Protein AF-A0A940FIC8-F1 (afdb_monomer)

Foldseek 3Di:
DDDPPDPPPQQDQQDDQPPVRHRCLALVNQLLVVLVVDDPVPDDVQLSDVVHVVSVVSSVVSNVRSVVVVVSSLVSQLVDLVRNQDLVSLQVVLCVVPNPNQHDDVPDHSVNSSVVSVCLVPQAAADPVSLQVLQCVQAVDGKDKADLPDCVQANDDVTPHQDVHDGHHHDPVQPQEMEIEDAAHDQPLPVVGNPQVPPDDPDDPDDDPVNVVVVSVVRHDDSVSSVVSCVSGHDPPHHYHYDYD

Structure (mmCIF, N/CA/C/O backbone):
data_AF-A0A940FIC8-F1
#
_entry.id   AF-A0A940FIC8-F1
#
loop_
_atom_site.group_PDB
_atom_site.id
_atom_site.type_symbol
_atom_site.label_atom_id
_atom_site.label_alt_id
_atom_site.label_comp_id
_atom_site.label_asym_id
_atom_site.label_entity_id
_atom_site.label_seq_id
_atom_site.pdbx_PDB_ins_code
_atom_site.Cartn_x
_atom_site.Cartn_y
_atom_site.Cartn_z
_atom_site.occupancy
_atom_site.B_iso_or_equiv
_atom_site.auth_seq_id
_atom_site.auth_comp_id
_atom_site.auth_asym_id
_atom_site.auth_atom_id
_atom_site.pdbx_PDB_model_num
ATOM 1 N N . MET A 1 1 ? -45.315 13.678 6.574 1.00 40.12 1 MET A N 1
ATOM 2 C CA . MET A 1 1 ? -44.126 13.258 7.343 1.00 40.12 1 MET A CA 1
ATOM 3 C C . MET A 1 1 ? -43.496 12.091 6.601 1.00 40.12 1 MET A C 1
ATOM 5 O O . MET A 1 1 ? -43.962 10.970 6.729 1.00 40.12 1 MET A O 1
ATOM 9 N N . SER A 1 2 ? -42.549 12.386 5.708 1.00 32.03 2 SER A N 1
ATOM 10 C CA . SER A 1 2 ? -41.865 11.383 4.885 1.00 32.03 2 SER A CA 1
ATOM 11 C C . SER A 1 2 ? -40.716 10.795 5.697 1.00 32.03 2 SER A C 1
ATOM 13 O O . SER A 1 2 ? -39.722 11.477 5.928 1.00 32.03 2 SER A O 1
ATOM 15 N N . SER A 1 3 ? -40.878 9.559 6.167 1.00 39.66 3 SER A N 1
ATOM 16 C CA . SER A 1 3 ? -39.801 8.768 6.760 1.00 39.66 3 SER A CA 1
ATOM 17 C C . SER A 1 3 ? -38.969 8.182 5.622 1.00 39.66 3 SER A C 1
ATOM 19 O O . SER A 1 3 ? -39.338 7.185 5.007 1.00 39.66 3 SER A O 1
ATOM 21 N N . THR A 1 4 ? -37.864 8.840 5.290 1.00 36.56 4 THR A N 1
ATOM 22 C CA . THR A 1 4 ? -36.789 8.231 4.506 1.00 36.56 4 THR A CA 1
ATOM 23 C C . THR A 1 4 ? -36.002 7.314 5.430 1.00 36.56 4 THR A C 1
ATOM 25 O O . THR A 1 4 ? -35.148 7.764 6.192 1.00 36.56 4 THR A O 1
ATOM 28 N N . TYR A 1 5 ? -36.326 6.025 5.387 1.00 34.97 5 TYR A N 1
ATOM 29 C CA . TYR A 1 5 ? -35.507 4.969 5.967 1.00 34.97 5 TYR A CA 1
ATOM 30 C C . TYR A 1 5 ? -34.235 4.845 5.116 1.00 34.97 5 TYR A C 1
ATOM 32 O O . TYR A 1 5 ? -34.291 4.401 3.970 1.00 34.97 5 TYR A O 1
ATOM 40 N N . SER A 1 6 ? -33.105 5.324 5.639 1.00 36.56 6 SER A N 1
ATOM 41 C CA . SER A 1 6 ? -31.801 5.167 4.991 1.00 36.56 6 SER A CA 1
ATOM 42 C C . SER A 1 6 ? -31.281 3.747 5.258 1.00 36.56 6 SER A C 1
ATOM 44 O O . SER A 1 6 ? -31.169 3.365 6.423 1.00 36.56 6 SER A O 1
ATOM 46 N N . PRO A 1 7 ? -30.953 2.945 4.229 1.00 36.41 7 PRO A N 1
ATOM 47 C CA . PRO A 1 7 ? -30.541 1.547 4.389 1.00 36.41 7 PRO A CA 1
ATOM 48 C C . PRO A 1 7 ? -29.087 1.366 4.879 1.00 36.41 7 PRO A C 1
ATOM 50 O O . PRO A 1 7 ? -28.578 0.250 4.884 1.00 36.41 7 PRO A O 1
ATOM 53 N N . ASN A 1 8 ? -28.410 2.430 5.324 1.00 38.94 8 ASN A N 1
ATOM 54 C CA . ASN A 1 8 ? -26.973 2.430 5.635 1.00 38.94 8 ASN A CA 1
ATOM 55 C C . ASN A 1 8 ? -26.628 2.233 7.126 1.00 38.94 8 ASN A C 1
ATOM 57 O O . ASN A 1 8 ? -25.577 2.670 7.582 1.00 38.94 8 ASN A O 1
ATOM 61 N N . PHE A 1 9 ? -27.470 1.547 7.901 1.00 40.78 9 PHE A N 1
ATOM 62 C CA . PHE A 1 9 ? -27.286 1.427 9.358 1.00 40.78 9 PHE A CA 1
ATOM 63 C C . PHE A 1 9 ? -26.114 0.536 9.816 1.00 40.78 9 PHE A C 1
ATOM 65 O O . PHE A 1 9 ? -25.866 0.444 11.014 1.00 40.78 9 PHE A O 1
ATOM 72 N N . LEU A 1 10 ? -25.405 -0.144 8.907 1.00 41.44 10 LEU A N 1
ATOM 73 C CA . LEU A 1 10 ? -24.449 -1.189 9.294 1.00 41.44 10 LEU A CA 1
ATOM 74 C C . LEU A 1 10 ? -22.967 -0.788 9.256 1.00 41.44 10 LEU A C 1
ATOM 76 O O . LEU A 1 10 ? -22.160 -1.550 9.775 1.00 41.44 10 LEU A O 1
ATOM 80 N N . PHE A 1 11 ? -22.575 0.363 8.687 1.00 45.81 11 PHE A N 1
ATOM 81 C CA . PHE A 1 11 ? -21.141 0.681 8.512 1.00 45.81 11 PHE A CA 1
ATOM 82 C C . PHE A 1 11 ? -20.770 2.174 8.525 1.00 45.81 11 PHE A C 1
ATOM 84 O O . PHE A 1 11 ? -19.726 2.540 7.973 1.00 45.81 11 PHE A O 1
ATOM 91 N N . GLU A 1 12 ? -21.583 3.047 9.119 1.00 44.62 12 GLU A N 1
ATOM 92 C CA . GLU A 1 12 ? -21.105 4.401 9.421 1.00 44.62 12 GLU A CA 1
ATOM 93 C C . GLU A 1 12 ? -20.202 4.368 10.665 1.00 44.62 12 GLU A C 1
ATOM 95 O O . GLU A 1 12 ? -20.484 3.618 11.606 1.00 44.62 12 GLU A O 1
ATOM 100 N N . PRO A 1 13 ? -19.087 5.128 10.678 1.00 49.66 13 PRO A N 1
ATOM 101 C CA . PRO A 1 13 ? -18.305 5.309 11.895 1.00 49.66 13 PRO A CA 1
ATOM 102 C C . PRO A 1 13 ? -19.223 5.829 13.011 1.00 49.66 13 PRO A C 1
ATOM 104 O O . PRO A 1 13 ? -20.201 6.520 12.709 1.00 49.66 13 PRO A O 1
ATOM 107 N N . PRO A 1 14 ? -18.943 5.502 14.287 1.00 50.97 14 PRO A N 1
ATOM 108 C CA . PRO A 1 14 ? -19.774 5.968 15.386 1.00 50.97 14 PRO A CA 1
ATOM 109 C C . PRO A 1 14 ? -19.945 7.494 15.278 1.00 50.97 14 PRO A C 1
ATOM 111 O O . PRO A 1 14 ? -18.952 8.194 15.046 1.00 50.97 14 PRO A O 1
ATOM 114 N N . PRO A 1 15 ? -21.184 8.012 15.362 1.00 48.34 15 PRO A N 1
ATOM 115 C CA . PRO A 1 15 ? -21.443 9.430 15.191 1.00 48.34 15 PRO A CA 1
ATOM 116 C C . PRO A 1 15 ? -20.659 10.242 16.220 1.00 48.34 15 PRO A C 1
ATOM 118 O O . PRO A 1 15 ? -20.403 9.787 17.335 1.00 48.34 15 PRO A O 1
ATOM 121 N N . ALA A 1 16 ? -20.268 11.453 15.825 1.00 44.19 16 ALA A N 1
ATOM 122 C CA . ALA A 1 16 ? -19.601 12.388 16.719 1.00 44.19 16 ALA A CA 1
ATOM 123 C C . ALA A 1 16 ? -20.446 12.617 17.992 1.00 44.19 16 ALA A C 1
ATOM 125 O O . ALA A 1 16 ? -21.679 12.561 17.906 1.00 44.19 16 ALA A O 1
ATOM 126 N N . PRO A 1 17 ? -19.813 12.888 19.152 1.00 48.38 17 PRO A N 1
ATOM 127 C CA . PRO A 1 17 ? -20.529 13.250 20.372 1.00 48.38 17 PRO A CA 1
ATOM 128 C C . PRO A 1 17 ? -21.536 14.362 20.086 1.00 48.38 17 PRO A C 1
ATOM 130 O O . PRO A 1 17 ? -21.231 15.315 19.361 1.00 48.38 17 PRO A O 1
ATOM 133 N N . SER A 1 18 ? -22.754 14.220 20.609 1.00 49.31 18 SER A N 1
ATOM 134 C CA . SER A 1 18 ? -23.779 15.245 20.440 1.00 49.31 18 SER A CA 1
ATOM 135 C C . SER A 1 18 ? -23.348 16.540 21.124 1.00 49.31 18 SER A C 1
ATOM 137 O O . SER A 1 18 ? -22.447 16.572 21.962 1.00 49.31 18 SER A O 1
ATOM 139 N N . SER A 1 19 ? -23.995 17.647 20.760 1.00 44.84 19 SER A N 1
ATOM 140 C CA . SER A 1 19 ? -23.679 18.990 21.266 1.00 44.84 19 SER A CA 1
ATOM 141 C C . SER A 1 19 ? -23.772 19.141 22.792 1.00 44.84 19 SER A C 1
ATOM 143 O O . SER A 1 19 ? -23.339 20.158 23.324 1.00 44.84 19 SER A O 1
ATOM 145 N N . ASP A 1 20 ? -24.349 18.162 23.490 1.00 52.06 20 ASP A N 1
ATOM 146 C CA . ASP A 1 20 ? -24.447 18.077 24.950 1.00 52.06 20 ASP A CA 1
ATOM 147 C C . ASP A 1 20 ? -23.282 17.309 25.608 1.00 52.06 20 ASP A C 1
ATOM 149 O O . ASP A 1 20 ? -23.254 17.163 26.828 1.00 52.06 20 ASP A O 1
ATOM 153 N N . GLY A 1 21 ? -22.314 16.828 24.823 1.00 48.19 21 GLY A N 1
ATOM 154 C CA . GLY A 1 21 ? -21.175 16.051 25.309 1.00 48.19 21 GLY A CA 1
ATOM 155 C C . GLY A 1 21 ? -21.497 14.587 25.611 1.00 48.19 21 GLY A C 1
ATOM 156 O O . GLY A 1 21 ? -20.593 13.856 26.017 1.00 48.19 21 GLY A O 1
ATOM 157 N N . SER A 1 22 ? -22.738 14.131 25.395 1.00 50.94 22 SER A N 1
ATOM 158 C CA . SER A 1 22 ? -23.042 12.706 25.453 1.00 50.94 22 SER A CA 1
ATOM 159 C C . SER A 1 22 ? -22.460 12.013 24.221 1.00 50.94 22 SER A C 1
ATOM 161 O O . SER A 1 22 ? -22.565 12.479 23.083 1.00 50.94 22 SER A O 1
ATOM 163 N N . ILE A 1 23 ? -21.747 10.915 24.458 1.00 53.00 23 ILE A N 1
ATOM 164 C CA . ILE A 1 23 ? -21.250 10.073 23.378 1.00 53.00 23 ILE A CA 1
ATOM 165 C C . ILE A 1 23 ? -22.463 9.249 22.931 1.00 53.00 23 ILE A C 1
ATOM 167 O O . ILE A 1 23 ? -22.960 8.459 23.743 1.00 53.00 23 ILE A O 1
ATOM 171 N N . PRO A 1 24 ? -22.985 9.416 21.701 1.00 61.97 24 PRO A N 1
ATOM 172 C CA . PRO A 1 24 ? -23.997 8.501 21.198 1.00 61.97 24 PRO A CA 1
ATOM 173 C C . PRO A 1 24 ? -23.414 7.087 21.291 1.00 61.97 24 PRO A C 1
ATOM 175 O O . PRO A 1 24 ? -22.269 6.872 20.890 1.00 61.97 24 PRO A O 1
ATOM 178 N N . PHE A 1 25 ? -24.172 6.146 21.863 1.00 72.19 25 PHE A N 1
ATOM 179 C CA . PHE A 1 25 ? -23.723 4.781 22.178 1.00 72.19 25 PHE A CA 1
ATOM 180 C C . PHE A 1 25 ? -22.765 4.630 23.382 1.00 72.19 25 PHE A C 1
ATOM 182 O O . PHE A 1 25 ? -22.068 3.623 23.497 1.00 72.19 25 PHE A O 1
ATOM 189 N N . GLY A 1 26 ? -22.740 5.589 24.313 1.00 84.88 26 GLY A N 1
ATOM 190 C CA . GLY A 1 26 ? -22.130 5.408 25.638 1.00 84.88 26 GLY A CA 1
ATOM 191 C C . GLY A 1 26 ? -22.998 4.572 26.601 1.00 84.88 26 GLY A C 1
ATOM 192 O O . GLY A 1 26 ? -24.180 4.344 26.323 1.00 84.88 26 GLY A O 1
ATOM 193 N N . PRO A 1 27 ? -22.461 4.148 27.765 1.00 89.44 27 PRO A N 1
ATOM 194 C CA . PRO A 1 27 ? -23.203 3.332 28.734 1.00 89.44 27 PRO A CA 1
ATOM 195 C C . PRO A 1 27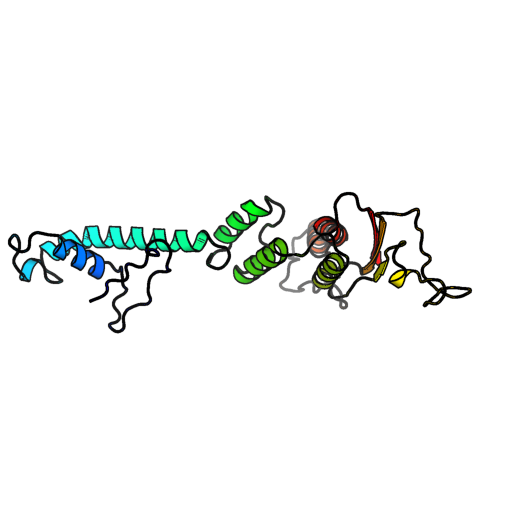 ? -24.541 3.948 29.170 1.00 89.44 27 PRO A C 1
ATOM 197 O O . PRO A 1 27 ? -25.537 3.242 29.282 1.00 89.44 27 PRO A O 1
ATOM 200 N N . ASP A 1 28 ? -24.606 5.268 29.350 1.00 89.81 28 ASP A N 1
ATOM 201 C CA . ASP A 1 28 ? -25.840 5.951 29.764 1.00 89.81 28 ASP A CA 1
ATOM 202 C C . ASP A 1 28 ? -26.897 6.027 28.644 1.00 89.81 28 ASP A C 1
ATOM 204 O O . ASP A 1 28 ? -28.099 5.972 28.924 1.00 89.81 28 ASP A O 1
ATOM 208 N N . ASP A 1 29 ? -26.478 6.097 27.372 1.00 88.31 29 ASP A N 1
ATOM 209 C CA . ASP A 1 29 ? -27.387 6.029 26.213 1.00 88.31 29 ASP A CA 1
ATOM 210 C C . ASP A 1 29 ? -28.003 4.628 26.111 1.00 88.31 29 ASP A C 1
ATOM 212 O O . ASP A 1 29 ? -29.225 4.479 26.033 1.00 88.31 29 ASP A O 1
ATOM 216 N N . PHE A 1 30 ? -27.177 3.582 26.217 1.00 91.88 30 PHE A N 1
ATOM 217 C CA . PHE A 1 30 ? -27.666 2.204 26.262 1.00 91.88 30 PHE A CA 1
ATOM 218 C C . PHE A 1 30 ? -28.581 1.959 27.466 1.00 91.88 30 PHE A C 1
ATOM 220 O O . PHE A 1 30 ? -29.648 1.367 27.303 1.00 91.88 30 PHE A O 1
ATOM 227 N N . ALA A 1 31 ? -28.237 2.471 28.652 1.00 92.69 31 ALA A N 1
ATOM 228 C CA . ALA A 1 31 ? -29.075 2.325 29.839 1.00 92.69 31 ALA A CA 1
ATOM 229 C C . ALA A 1 31 ? -30.444 2.991 29.649 1.00 92.69 31 ALA A C 1
ATOM 231 O O . ALA A 1 31 ? -31.483 2.383 29.923 1.00 92.69 31 ALA A O 1
ATOM 232 N N . SER A 1 32 ? -30.457 4.201 29.089 1.00 90.81 32 SER A N 1
ATOM 233 C CA . SER A 1 32 ? -31.685 4.926 28.759 1.00 90.81 32 SER A CA 1
ATOM 234 C C . SER A 1 32 ? -32.554 4.155 27.762 1.00 90.81 32 SER A C 1
ATOM 236 O O . SER A 1 32 ? -33.764 4.033 27.962 1.00 90.81 32 SER A O 1
ATOM 23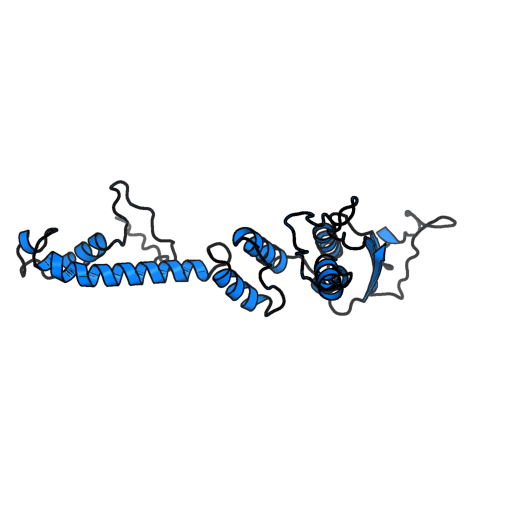8 N N . ARG A 1 33 ? -31.953 3.577 26.714 1.00 91.62 33 ARG A N 1
ATOM 239 C CA . ARG A 1 33 ? -32.660 2.765 25.708 1.00 91.62 33 ARG A CA 1
ATOM 240 C C . ARG A 1 33 ? -33.237 1.483 26.299 1.00 91.62 33 ARG A C 1
ATOM 242 O O . ARG A 1 33 ? -34.393 1.167 26.032 1.00 91.62 33 ARG A O 1
ATOM 249 N N . ILE A 1 34 ? -32.478 0.771 27.133 1.00 91.50 34 ILE A N 1
ATOM 250 C CA . ILE A 1 34 ? -32.960 -0.442 27.809 1.00 91.50 34 ILE A CA 1
ATOM 251 C C . ILE A 1 34 ? -34.159 -0.104 28.705 1.00 91.50 3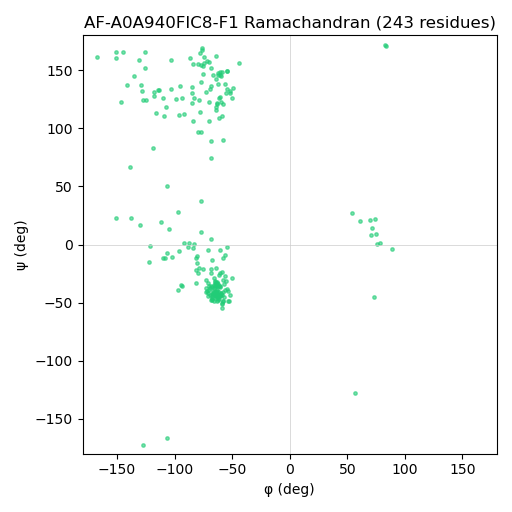4 ILE A C 1
ATOM 253 O O . ILE A 1 34 ? -35.177 -0.789 28.652 1.00 91.50 34 ILE A O 1
ATOM 257 N N . ILE A 1 35 ? -34.092 0.987 29.474 1.00 92.25 35 ILE A N 1
ATOM 258 C CA . ILE A 1 35 ? -35.199 1.427 30.338 1.00 92.25 35 ILE A CA 1
ATOM 259 C C . ILE A 1 35 ? -36.446 1.801 29.528 1.00 92.25 35 ILE A C 1
ATOM 261 O O . ILE A 1 35 ? -37.562 1.519 29.965 1.00 92.25 35 ILE A O 1
ATOM 265 N N . GLN A 1 36 ? -36.285 2.394 28.342 1.00 90.38 36 GLN A N 1
ATOM 266 C CA . GLN A 1 36 ? -37.408 2.701 27.448 1.00 90.38 36 GLN A CA 1
ATOM 267 C C . GLN A 1 36 ? -38.105 1.443 26.908 1.00 90.38 36 GLN A C 1
ATOM 269 O O . GLN A 1 36 ? -39.308 1.489 26.650 1.00 90.38 36 GLN A O 1
ATOM 274 N N . LEU A 1 37 ? -37.381 0.327 26.769 1.00 92.81 37 LEU A N 1
ATOM 275 C CA . LEU A 1 37 ? -37.933 -0.960 26.331 1.00 92.81 37 LEU A CA 1
ATOM 276 C C . LEU A 1 37 ? -38.678 -1.707 27.447 1.00 92.81 37 LEU A C 1
ATOM 278 O O . LEU A 1 37 ? -39.498 -2.581 27.158 1.00 92.81 37 LEU A O 1
ATOM 282 N N . LEU A 1 38 ? -38.416 -1.381 28.716 1.00 90.12 38 LEU A N 1
ATOM 283 C CA . LEU A 1 38 ? -39.113 -1.988 29.848 1.00 90.12 38 LEU A CA 1
ATOM 284 C C . LEU A 1 38 ? -40.540 -1.424 29.993 1.00 90.12 38 LEU A C 1
ATOM 286 O O . LEU A 1 38 ? -40.778 -0.239 29.736 1.00 90.12 38 LEU A O 1
ATOM 290 N N . PRO A 1 39 ? -41.515 -2.233 30.458 1.00 91.81 39 PRO A N 1
ATOM 291 C CA . PRO A 1 39 ? -42.870 -1.752 30.695 1.00 91.81 39 PRO A CA 1
ATOM 292 C C . PRO A 1 39 ? -42.892 -0.587 31.689 1.00 91.81 39 PRO A C 1
ATOM 294 O O . PRO A 1 39 ? -42.500 -0.720 32.850 1.00 91.81 39 PRO A O 1
ATOM 297 N N . GLN A 1 40 ? -43.412 0.559 31.246 1.00 82.38 40 GLN A N 1
ATOM 298 C CA . GLN A 1 40 ? -43.344 1.807 32.013 1.00 82.38 40 GLN A CA 1
ATOM 299 C C . GLN A 1 40 ? -44.050 1.738 33.375 1.00 82.38 40 GLN A C 1
ATOM 301 O O . GLN A 1 40 ? -43.662 2.461 34.290 1.00 82.38 40 GLN A O 1
ATOM 306 N N . ALA A 1 41 ? -45.045 0.860 33.523 1.00 89.50 41 ALA A N 1
ATOM 307 C CA . ALA A 1 41 ? -45.833 0.703 34.745 1.00 89.50 41 ALA A CA 1
ATOM 308 C C . ALA A 1 41 ? -45.161 -0.155 35.836 1.00 89.50 41 ALA A C 1
ATOM 310 O O . ALA A 1 41 ? -45.655 -0.192 36.958 1.00 89.50 41 ALA A O 1
ATOM 311 N N . TRP A 1 42 ? -44.075 -0.875 35.531 1.00 91.12 42 TRP A N 1
ATOM 312 C CA . TRP A 1 42 ? -43.449 -1.803 36.488 1.00 91.12 42 TRP A CA 1
ATOM 313 C C . TRP A 1 42 ? -42.523 -1.117 37.489 1.00 91.12 42 TRP A C 1
ATOM 315 O O . TRP A 1 42 ? -42.259 -1.654 38.562 1.00 91.12 42 TRP A O 1
ATOM 325 N N . PHE A 1 43 ? -42.038 0.073 37.147 1.00 92.31 43 PHE A N 1
ATOM 326 C CA . PHE A 1 43 ? -41.068 0.807 37.943 1.00 92.31 43 PHE A CA 1
ATOM 327 C C . PHE A 1 43 ? -41.490 2.268 38.039 1.00 92.31 43 PHE A C 1
ATOM 329 O O . PHE A 1 43 ? -42.036 2.829 37.089 1.00 92.31 43 PHE A O 1
ATOM 336 N N . ASN A 1 44 ? -41.234 2.891 39.186 1.00 93.50 44 ASN A N 1
ATOM 337 C CA . ASN A 1 44 ? -41.453 4.324 39.352 1.00 93.50 44 ASN A CA 1
ATOM 338 C C . ASN A 1 44 ? -40.319 5.132 38.696 1.00 93.50 44 ASN A C 1
ATOM 340 O O . ASN A 1 44 ? -39.252 4.599 38.385 1.00 93.50 44 ASN A O 1
ATOM 344 N N . ASP A 1 45 ? -40.543 6.430 38.506 1.00 91.69 45 ASP A N 1
ATOM 345 C CA . ASP A 1 45 ? -39.578 7.296 37.816 1.00 91.69 45 ASP A CA 1
ATOM 346 C C . ASP A 1 45 ? -38.262 7.441 38.593 1.00 91.69 45 ASP A C 1
ATOM 348 O O . ASP A 1 45 ? -37.194 7.511 37.992 1.00 91.69 45 ASP A O 1
ATOM 352 N N . ALA A 1 46 ? -38.311 7.377 39.928 1.00 93.19 46 ALA A N 1
ATOM 353 C CA . ALA A 1 46 ? -37.120 7.418 40.777 1.00 93.19 46 ALA A CA 1
ATOM 354 C C . ALA A 1 46 ? -36.202 6.196 40.585 1.00 93.19 46 ALA A C 1
ATOM 356 O O . ALA A 1 46 ? -34.984 6.332 40.625 1.00 93.19 46 ALA A O 1
ATOM 357 N N . ALA A 1 47 ? -36.761 5.003 40.356 1.00 92.12 47 ALA A N 1
ATOM 358 C CA . ALA A 1 47 ? -35.974 3.804 40.081 1.00 92.12 47 ALA A CA 1
ATOM 359 C C . ALA A 1 47 ? -35.324 3.851 38.690 1.00 92.12 47 ALA A C 1
ATOM 361 O O . ALA A 1 47 ? -34.226 3.318 38.525 1.00 92.12 47 ALA A O 1
ATOM 362 N N . LYS A 1 48 ? -36.003 4.476 37.717 1.00 91.56 48 LYS A N 1
ATOM 363 C CA . LYS A 1 48 ? -35.562 4.625 36.321 1.00 91.56 48 LYS A CA 1
ATOM 364 C C . LYS A 1 48 ? -34.545 5.748 36.114 1.00 91.56 48 LYS A C 1
ATOM 366 O O . LYS A 1 48 ? -33.837 5.716 35.120 1.00 91.56 48 LYS A O 1
ATOM 371 N N . ALA A 1 49 ? -34.512 6.760 36.975 1.00 91.00 49 ALA A N 1
ATOM 372 C CA . ALA A 1 49 ? -33.597 7.889 36.827 1.00 91.00 49 ALA A CA 1
ATOM 373 C C . ALA A 1 49 ? -32.131 7.487 37.102 1.00 91.00 49 ALA A C 1
ATOM 375 O O . ALA A 1 49 ? -31.900 6.527 37.846 1.00 91.00 49 ALA A O 1
ATOM 376 N N . PRO A 1 50 ? -31.137 8.229 36.571 1.00 91.12 50 PRO A N 1
ATOM 377 C CA . PRO A 1 50 ? -29.731 8.039 36.921 1.00 91.12 50 PRO A CA 1
ATOM 378 C C . PRO A 1 50 ? -29.516 8.011 38.440 1.00 91.12 50 PRO A C 1
ATOM 380 O O . PRO A 1 50 ? -29.947 8.913 39.157 1.00 91.12 50 PRO A O 1
ATOM 383 N N . GLY A 1 51 ? -28.873 6.950 38.932 1.00 87.88 51 GLY A N 1
ATOM 384 C CA . GLY A 1 51 ? -28.676 6.698 40.368 1.00 87.88 51 GLY A CA 1
ATOM 385 C C . GLY A 1 51 ? -29.798 5.908 41.058 1.00 87.88 51 GLY A C 1
ATOM 386 O O . GLY A 1 51 ? -29.660 5.559 42.228 1.00 87.88 51 GLY A O 1
ATOM 387 N N . GLY A 1 52 ? -30.886 5.585 40.354 1.00 92.88 52 GLY A N 1
ATOM 388 C CA . GLY A 1 52 ? -31.941 4.697 40.838 1.00 92.88 52 GLY A CA 1
ATOM 389 C C . GLY A 1 52 ? -31.537 3.216 40.845 1.00 92.88 52 GLY A C 1
ATOM 390 O O . GLY A 1 52 ? -30.612 2.790 40.154 1.00 92.88 52 GLY A O 1
ATOM 391 N N . ASN A 1 53 ? -32.263 2.392 41.609 1.00 93.44 53 ASN A N 1
ATOM 392 C CA . ASN A 1 53 ? -31.945 0.963 41.752 1.00 93.44 53 ASN A CA 1
ATOM 393 C C . ASN A 1 53 ? -32.060 0.185 40.429 1.00 93.44 53 ASN A C 1
ATOM 395 O O . ASN A 1 53 ? -31.243 -0.694 40.165 1.00 93.44 53 ASN A O 1
ATOM 399 N N . LEU A 1 54 ? -33.067 0.491 39.599 1.00 92.31 54 LEU A N 1
ATOM 400 C CA . LEU A 1 54 ? -33.205 -0.145 38.286 1.00 92.31 54 LEU A CA 1
ATOM 401 C C . LEU A 1 54 ? -32.112 0.350 37.339 1.00 92.31 54 LEU A C 1
ATOM 403 O O . LEU A 1 54 ? -31.518 -0.468 36.640 1.00 92.31 54 LEU A O 1
ATOM 407 N N . TRP A 1 55 ? -31.819 1.655 37.358 1.00 94.88 55 TRP A N 1
ATOM 408 C CA . TRP A 1 55 ? -30.708 2.223 36.598 1.00 94.88 55 TRP A CA 1
ATOM 409 C C . TRP A 1 55 ? -29.402 1.487 36.900 1.00 94.88 55 TRP A C 1
ATOM 411 O O . TRP A 1 55 ? -28.765 1.009 35.974 1.00 94.88 55 TRP A O 1
ATOM 421 N N . ALA A 1 56 ? -29.058 1.271 38.175 1.00 93.19 56 ALA A N 1
ATOM 422 C CA . ALA A 1 56 ? -27.830 0.571 38.564 1.00 93.19 56 ALA A CA 1
ATOM 423 C C . ALA A 1 56 ? -27.722 -0.859 37.997 1.00 93.19 56 ALA A C 1
ATOM 425 O O . ALA A 1 56 ? -26.649 -1.263 37.551 1.00 93.19 56 ALA A O 1
ATOM 426 N N . ILE A 1 57 ? -28.823 -1.620 37.983 1.00 94.19 57 ILE A N 1
ATOM 427 C CA . ILE A 1 57 ? -28.848 -2.972 37.398 1.00 94.19 57 ILE A CA 1
ATOM 428 C C . ILE A 1 57 ? -28.665 -2.896 35.878 1.00 94.19 57 ILE A C 1
ATOM 430 O O . ILE A 1 57 ? -27.862 -3.632 35.306 1.00 94.19 57 ILE A O 1
ATOM 434 N N . VAL A 1 58 ? -29.397 -1.992 35.224 1.00 94.94 58 VAL A N 1
ATOM 435 C CA . VAL A 1 58 ? -29.357 -1.818 33.769 1.00 94.94 58 VAL A CA 1
ATOM 436 C C . VAL A 1 58 ? -27.993 -1.306 33.302 1.00 94.94 58 VAL A C 1
ATOM 438 O O . VAL A 1 58 ? -27.501 -1.773 32.278 1.00 94.94 58 VAL A O 1
ATOM 441 N N . SER A 1 59 ? -27.340 -0.420 34.056 1.00 93.00 59 SER A N 1
ATOM 442 C CA . SER A 1 59 ? -26.019 0.121 33.723 1.00 93.00 59 SER A CA 1
ATOM 443 C C . SER A 1 59 ? -24.948 -0.964 33.567 1.00 93.00 59 SER A C 1
ATOM 445 O O . SER A 1 59 ? -24.044 -0.803 32.749 1.00 93.00 59 SER A O 1
ATOM 447 N N . GLY A 1 60 ? -25.047 -2.087 34.291 1.00 92.19 60 GLY A N 1
ATOM 448 C CA . GLY A 1 60 ? -24.125 -3.217 34.120 1.00 92.19 60 GLY A CA 1
ATOM 449 C C . GLY A 1 60 ? -24.230 -3.866 32.733 1.00 92.19 60 GLY A C 1
ATOM 450 O O . GLY A 1 60 ? -23.217 -4.100 32.071 1.00 92.19 60 GLY A O 1
ATOM 451 N N . PHE A 1 61 ? -25.459 -4.088 32.258 1.00 93.69 61 PHE A N 1
ATOM 452 C CA . PHE A 1 61 ? -25.715 -4.571 30.896 1.00 93.69 61 PHE A CA 1
ATOM 453 C C . PHE A 1 61 ? -25.344 -3.515 29.855 1.00 93.69 61 PHE A C 1
ATOM 455 O O . PHE A 1 61 ? -24.636 -3.816 28.901 1.00 93.69 61 PHE A O 1
ATOM 462 N N . ALA A 1 62 ? -25.727 -2.261 30.095 1.00 93.38 62 ALA A N 1
ATOM 463 C CA . ALA A 1 62 ? -25.463 -1.150 29.191 1.00 93.38 62 ALA A CA 1
ATOM 464 C C . ALA A 1 62 ? -23.963 -0.910 28.957 1.00 93.38 62 ALA A C 1
ATOM 466 O O . ALA A 1 62 ? -23.555 -0.581 27.848 1.00 93.38 62 ALA A O 1
ATOM 467 N N . THR A 1 63 ? -23.134 -1.113 29.985 1.00 92.75 63 THR A N 1
ATOM 468 C CA . THR A 1 63 ? -21.671 -1.047 29.856 1.00 92.75 63 THR A CA 1
ATOM 469 C C . THR A 1 63 ? -21.148 -2.159 28.948 1.00 92.75 63 THR A C 1
ATOM 471 O O . THR A 1 63 ? -20.326 -1.903 28.073 1.00 92.75 63 THR A O 1
ATOM 474 N N . SER A 1 64 ? -21.665 -3.382 29.104 1.00 93.50 64 SER A N 1
ATOM 475 C CA . SER A 1 64 ? -21.284 -4.514 28.248 1.00 93.50 64 SER A CA 1
ATOM 476 C C . SER A 1 64 ? -21.702 -4.286 26.790 1.00 93.50 64 SER A C 1
ATOM 478 O O . SER A 1 64 ? -20.924 -4.556 25.876 1.00 93.50 64 SER A O 1
ATOM 480 N N . ASP A 1 65 ? -22.900 -3.742 26.567 1.00 90.50 65 ASP A N 1
ATOM 481 C CA . ASP A 1 65 ? -23.402 -3.403 25.232 1.00 90.50 65 ASP A CA 1
ATOM 482 C C . ASP A 1 65 ? -22.569 -2.288 24.579 1.00 90.50 65 ASP A C 1
ATOM 484 O O . ASP A 1 65 ? -22.195 -2.404 23.410 1.00 90.50 65 ASP A O 1
ATOM 488 N N . ALA A 1 66 ? -22.210 -1.247 25.339 1.00 90.50 66 ALA A N 1
ATOM 489 C CA . ALA A 1 66 ? -21.336 -0.169 24.876 1.00 90.50 66 ALA A CA 1
ATOM 490 C C . ALA A 1 66 ? -19.940 -0.683 24.484 1.00 90.50 66 ALA A C 1
ATOM 492 O O . ALA A 1 66 ? -19.399 -0.295 23.442 1.00 90.50 66 ALA A O 1
ATOM 493 N N . ASP A 1 67 ? -19.377 -1.606 25.268 1.00 90.19 67 ASP A N 1
ATOM 494 C CA . ASP A 1 67 ? -18.094 -2.244 24.972 1.00 90.19 67 ASP A CA 1
ATOM 495 C C . ASP A 1 67 ? -18.157 -3.082 23.689 1.00 90.19 67 ASP A C 1
ATOM 497 O O . ASP A 1 67 ? -17.272 -2.984 22.832 1.00 90.19 67 ASP A O 1
ATOM 501 N N . ILE A 1 68 ? -19.204 -3.899 23.523 1.00 91.25 68 ILE A N 1
ATOM 502 C CA . ILE A 1 68 ? -19.414 -4.698 22.308 1.00 91.25 68 ILE A CA 1
ATOM 503 C C . ILE A 1 68 ? -19.561 -3.778 21.094 1.00 91.25 68 ILE A C 1
ATOM 505 O O . ILE A 1 68 ? -18.906 -3.998 20.073 1.00 91.25 68 ILE A O 1
ATOM 509 N N . TYR A 1 69 ? -20.371 -2.726 21.205 1.00 88.19 69 TYR A N 1
ATOM 510 C CA . TYR A 1 69 ? -20.595 -1.778 20.119 1.00 88.19 69 TYR A CA 1
ATOM 511 C C . TYR A 1 69 ? -19.302 -1.062 19.709 1.00 88.19 69 TYR A C 1
ATOM 513 O O . TYR A 1 69 ? -18.976 -0.981 18.522 1.00 88.19 69 TYR A O 1
ATOM 521 N N . THR A 1 70 ? -18.503 -0.631 20.688 1.00 85.62 70 THR A N 1
ATOM 522 C CA . THR A 1 70 ? -17.188 -0.020 20.449 1.00 85.62 70 THR A CA 1
ATOM 523 C C . THR A 1 70 ? -16.253 -0.974 19.703 1.00 85.62 70 THR A C 1
ATOM 525 O O . THR A 1 70 ? -15.580 -0.565 18.753 1.00 85.62 70 THR A O 1
ATOM 528 N N . ARG A 1 71 ? -16.243 -2.262 20.072 1.00 86.50 71 ARG A N 1
ATOM 529 C CA . ARG A 1 71 ? -15.432 -3.293 19.403 1.00 86.50 71 ARG A CA 1
ATOM 530 C C . ARG A 1 71 ? -15.889 -3.562 17.972 1.00 86.50 71 ARG A C 1
ATOM 532 O O . ARG A 1 71 ? -15.041 -3.676 17.093 1.00 86.50 71 ARG A O 1
ATOM 539 N N . ILE A 1 72 ? -17.197 -3.625 17.719 1.00 88.38 72 ILE A N 1
ATOM 540 C CA . ILE A 1 72 ? -17.743 -3.764 16.359 1.00 88.38 72 ILE A CA 1
ATOM 541 C C . ILE A 1 72 ? -17.320 -2.568 15.499 1.00 88.38 72 ILE A C 1
ATOM 543 O O . ILE A 1 72 ? -16.873 -2.750 14.368 1.00 88.38 72 ILE A O 1
ATOM 547 N N . GLY A 1 73 ? -17.393 -1.353 16.049 1.00 84.31 73 GLY A N 1
ATOM 548 C CA . GLY A 1 73 ? -16.938 -0.143 15.369 1.00 84.31 73 GLY A CA 1
ATOM 549 C C . GLY A 1 73 ? -15.441 -0.164 15.052 1.00 84.31 73 GLY A C 1
ATOM 550 O O . GLY A 1 73 ? -15.051 0.202 13.945 1.00 84.31 73 GLY A O 1
ATOM 551 N N . ALA A 1 74 ? -14.606 -0.610 15.995 1.00 84.12 74 ALA A N 1
ATOM 552 C CA . ALA A 1 74 ? -13.168 -0.772 15.775 1.00 84.12 74 ALA A CA 1
ATOM 553 C C . ALA A 1 74 ? -12.878 -1.806 14.677 1.00 84.12 74 ALA A C 1
ATOM 555 O O . ALA A 1 74 ? -12.163 -1.500 13.727 1.00 84.12 74 ALA A O 1
ATOM 556 N N . LEU A 1 75 ? -13.522 -2.977 14.736 1.00 87.81 75 LEU A N 1
ATOM 557 C CA . LEU A 1 75 ? -13.387 -4.010 13.709 1.00 87.81 75 LEU A CA 1
ATOM 558 C C . LEU A 1 75 ? -13.802 -3.484 12.329 1.00 87.81 75 LEU A C 1
ATOM 560 O O . LEU A 1 75 ? -13.091 -3.691 11.353 1.00 87.81 75 LEU A O 1
ATOM 564 N N . GLY A 1 76 ? -14.914 -2.749 12.243 1.00 86.94 76 GLY A N 1
ATOM 565 C CA . GLY A 1 76 ? -15.367 -2.129 10.999 1.00 86.94 76 GLY A CA 1
ATOM 566 C C . GLY A 1 76 ? -14.328 -1.193 10.373 1.00 86.94 76 GLY A C 1
ATOM 567 O O . GLY A 1 76 ? -14.212 -1.147 9.146 1.00 86.94 76 GLY A O 1
ATOM 568 N N . ARG A 1 77 ? -13.536 -0.490 11.196 1.00 85.75 77 ARG A N 1
ATOM 569 C CA . ARG A 1 77 ? -12.432 0.360 10.726 1.00 85.75 77 ARG A CA 1
ATOM 570 C C . ARG A 1 77 ? -11.249 -0.465 10.217 1.00 85.75 77 ARG A C 1
ATOM 572 O O . ARG A 1 77 ? -10.729 -0.134 9.152 1.00 85.75 77 ARG A O 1
ATOM 579 N N . SER A 1 78 ? -10.905 -1.567 10.883 1.00 87.88 78 SER A N 1
ATOM 580 C CA . SER A 1 78 ? -9.848 -2.500 10.460 1.00 87.88 78 SER A CA 1
ATOM 581 C C . SER A 1 78 ? -10.128 -3.211 9.128 1.00 87.88 78 SER A C 1
ATOM 583 O O . SER A 1 78 ? -9.200 -3.683 8.484 1.00 87.88 78 SER A O 1
ATOM 585 N N . LEU A 1 79 ? -11.386 -3.279 8.673 1.00 86.38 79 LEU A N 1
ATOM 586 C CA . LEU A 1 79 ? -11.766 -3.980 7.434 1.00 86.38 79 LEU A CA 1
ATOM 587 C C . LEU A 1 79 ? -11.509 -3.191 6.139 1.00 86.38 79 LEU A C 1
ATOM 589 O O . LEU A 1 79 ? -11.684 -3.737 5.049 1.00 86.38 79 LEU A O 1
ATOM 593 N N . ARG A 1 80 ? -11.159 -1.901 6.211 1.00 89.50 80 ARG A N 1
ATOM 594 C CA . ARG A 1 80 ? -10.950 -1.064 5.016 1.00 89.50 80 ARG A CA 1
ATOM 595 C C . ARG A 1 80 ? -9.611 -0.351 5.081 1.00 89.50 80 ARG A C 1
ATOM 597 O O . ARG A 1 80 ? -9.279 0.266 6.087 1.00 89.50 80 ARG A O 1
ATOM 604 N N . LEU A 1 81 ? -8.905 -0.326 3.949 1.00 90.31 81 LEU A N 1
ATOM 605 C CA . LEU A 1 81 ? -7.576 0.284 3.828 1.00 90.31 81 LEU A CA 1
ATOM 606 C C . LEU A 1 81 ? -7.520 1.727 4.356 1.00 90.31 81 LEU A C 1
ATOM 608 O O . LEU A 1 81 ? -6.590 2.094 5.066 1.00 90.31 81 LEU A O 1
ATOM 612 N N . ASN A 1 82 ? -8.533 2.536 4.035 1.00 89.38 82 ASN A N 1
ATOM 613 C CA . ASN A 1 82 ? -8.558 3.955 4.397 1.00 89.38 82 ASN A CA 1
ATOM 614 C C . ASN A 1 82 ? -8.873 4.219 5.873 1.00 89.38 82 ASN A C 1
ATOM 616 O O . ASN A 1 82 ? -8.567 5.305 6.352 1.00 89.38 82 ASN A O 1
ATOM 620 N N . SER A 1 83 ? -9.499 3.272 6.575 1.00 87.62 83 SER A N 1
ATOM 621 C CA . SER A 1 83 ? -9.893 3.442 7.978 1.00 87.62 83 SER A CA 1
ATOM 622 C C . SER A 1 83 ? -9.088 2.594 8.953 1.00 87.62 83 SER A C 1
ATOM 624 O O . SER A 1 83 ? -9.204 2.823 10.149 1.00 87.62 83 SER A O 1
ATOM 626 N N . ALA A 1 84 ? -8.292 1.635 8.476 1.00 91.38 84 ALA A N 1
ATOM 627 C CA . ALA A 1 84 ? -7.430 0.827 9.328 1.00 91.38 84 ALA A CA 1
ATOM 628 C C . ALA A 1 84 ? -6.409 1.722 10.047 1.00 91.38 84 ALA A C 1
ATOM 630 O O . ALA A 1 84 ? -5.703 2.502 9.402 1.00 91.38 84 ALA A O 1
ATOM 631 N N . GLU A 1 85 ? -6.354 1.627 11.375 1.00 88.81 85 GLU A N 1
ATOM 632 C CA . GLU A 1 85 ? -5.582 2.541 12.227 1.00 88.81 85 GLU A CA 1
ATOM 633 C C . GLU A 1 85 ? -4.186 1.995 12.546 1.00 88.81 85 GLU A C 1
ATOM 635 O O . GLU A 1 85 ? -3.230 2.766 12.641 1.00 88.81 85 GLU A O 1
ATOM 640 N N . THR A 1 86 ? -4.052 0.673 12.692 1.00 91.88 86 THR A N 1
ATOM 641 C CA . THR A 1 86 ? -2.811 0.034 13.145 1.00 91.88 86 THR A CA 1
ATOM 642 C C . THR A 1 86 ? -2.025 -0.609 11.999 1.00 91.88 86 THR A C 1
ATOM 644 O O . THR A 1 86 ? -2.568 -0.936 10.941 1.00 91.88 86 THR A O 1
ATOM 647 N N . LEU A 1 87 ? -0.720 -0.825 12.212 1.00 92.81 87 LEU A N 1
ATOM 648 C CA . LEU A 1 87 ? 0.121 -1.577 11.270 1.00 92.81 87 LEU A CA 1
ATOM 649 C C . LEU A 1 87 ? -0.332 -3.030 11.124 1.00 92.81 87 LEU A C 1
ATOM 651 O O . LEU A 1 87 ? -0.209 -3.596 10.044 1.00 92.81 87 LEU A O 1
ATOM 655 N N . GLU A 1 88 ? -0.847 -3.626 12.194 1.00 92.50 88 GLU A N 1
ATOM 656 C CA . GLU A 1 88 ? -1.301 -5.015 12.221 1.00 92.50 88 GLU A CA 1
ATOM 657 C C . GLU A 1 88 ? -2.537 -5.197 11.334 1.00 92.50 88 GLU A C 1
ATOM 659 O O . GLU A 1 88 ? -2.551 -6.090 10.487 1.00 92.50 88 GLU A O 1
ATOM 664 N N . ASP A 1 89 ? -3.515 -4.290 11.440 1.00 93.62 89 ASP A N 1
ATOM 665 C CA . ASP A 1 89 ? -4.688 -4.266 10.558 1.00 93.62 89 ASP A CA 1
ATOM 666 C C . ASP A 1 89 ? -4.266 -4.126 9.088 1.00 93.62 89 ASP A C 1
ATOM 668 O O . ASP A 1 89 ? -4.686 -4.892 8.217 1.00 93.62 89 ASP A O 1
ATOM 672 N N . LEU A 1 90 ? -3.374 -3.169 8.808 1.00 94.88 90 LEU A N 1
ATOM 673 C CA . LEU A 1 90 ? -2.849 -2.938 7.463 1.00 94.88 90 LEU A CA 1
ATOM 674 C C . LEU A 1 90 ? -2.036 -4.128 6.946 1.00 94.88 90 LEU A C 1
ATOM 676 O O . LEU A 1 90 ? -2.060 -4.402 5.749 1.00 94.88 90 LEU A O 1
ATOM 680 N N . ALA A 1 91 ? -1.330 -4.851 7.816 1.00 94.38 91 ALA A N 1
ATOM 681 C CA . ALA A 1 91 ? -0.562 -6.031 7.440 1.00 94.38 91 ALA A CA 1
ATOM 682 C C . ALA A 1 91 ? -1.475 -7.197 7.054 1.00 94.38 91 ALA A C 1
ATOM 684 O O . ALA A 1 91 ? -1.165 -7.905 6.098 1.00 94.38 91 ALA A O 1
ATOM 685 N N . VAL A 1 92 ? -2.613 -7.365 7.735 1.00 94.31 92 VAL A N 1
ATOM 686 C CA . VAL A 1 92 ? -3.640 -8.337 7.335 1.00 94.31 92 VAL A CA 1
ATOM 687 C C . VAL A 1 92 ? -4.215 -7.967 5.968 1.00 94.31 92 VAL A C 1
ATOM 689 O O . VAL A 1 92 ? -4.207 -8.804 5.070 1.00 94.31 92 VAL A O 1
ATOM 692 N N . ILE A 1 93 ? -4.599 -6.701 5.764 1.00 94.25 93 ILE A N 1
ATOM 693 C CA . ILE A 1 93 ? -5.092 -6.223 4.461 1.00 94.25 93 ILE A CA 1
ATOM 694 C C . ILE A 1 93 ? -4.043 -6.450 3.363 1.00 94.25 93 ILE A C 1
ATOM 696 O O . ILE A 1 93 ? -4.351 -6.987 2.303 1.00 94.25 93 ILE A O 1
ATOM 700 N N . ALA A 1 94 ? -2.788 -6.061 3.597 1.00 93.81 94 ALA A N 1
ATOM 701 C CA . ALA A 1 94 ? -1.710 -6.240 2.629 1.00 93.81 94 ALA A CA 1
ATOM 702 C C . ALA A 1 94 ? -1.487 -7.717 2.292 1.00 93.81 94 ALA A C 1
ATOM 704 O O . ALA A 1 94 ? -1.227 -8.047 1.136 1.00 93.81 94 ALA A O 1
ATOM 705 N N . LYS A 1 95 ? -1.627 -8.607 3.277 1.00 94.38 95 LYS A N 1
ATOM 706 C CA . LYS A 1 95 ? -1.482 -10.048 3.085 1.00 94.38 95 LYS A CA 1
ATOM 707 C C . LYS A 1 95 ? -2.558 -10.629 2.170 1.00 94.38 95 LYS A C 1
ATOM 709 O O . LYS A 1 95 ? -2.236 -11.522 1.390 1.00 94.38 95 LYS A O 1
ATOM 714 N N . ASP A 1 96 ? -3.780 -10.108 2.202 1.00 93.44 96 ASP A N 1
ATOM 715 C CA . ASP A 1 96 ? -4.853 -10.567 1.310 1.00 93.44 96 ASP A CA 1
ATOM 716 C C . ASP A 1 96 ? -4.556 -10.259 -0.168 1.00 93.44 96 ASP A C 1
ATOM 718 O O . ASP A 1 96 ? -4.875 -11.062 -1.044 1.00 93.44 96 ASP A O 1
ATOM 722 N N . PHE A 1 97 ? -3.901 -9.129 -0.460 1.00 90.62 97 PHE A N 1
ATOM 723 C CA . PHE A 1 97 ? -3.583 -8.718 -1.837 1.00 90.62 97 PHE A CA 1
ATOM 724 C C . PHE A 1 97 ? -2.198 -9.161 -2.319 1.00 90.62 97 PHE A C 1
ATOM 726 O O . PHE A 1 97 ? -2.018 -9.464 -3.497 1.00 90.62 97 PHE A O 1
ATOM 733 N N . PHE A 1 98 ? -1.209 -9.174 -1.428 1.00 88.56 98 PHE A N 1
ATOM 734 C CA . PHE A 1 98 ? 0.205 -9.347 -1.771 1.00 88.56 98 PHE A CA 1
ATOM 735 C C . PHE A 1 98 ? 0.845 -10.567 -1.095 1.00 88.56 98 PHE A C 1
ATOM 737 O O . PHE A 1 98 ? 2.030 -10.840 -1.290 1.00 88.56 98 PHE A O 1
ATOM 744 N N . GLY A 1 99 ? 0.108 -11.312 -0.270 1.00 90.25 99 GLY A N 1
ATOM 745 C CA . GLY A 1 99 ? 0.680 -12.396 0.522 1.00 90.25 99 GLY A CA 1
ATOM 746 C C . GLY A 1 99 ? 1.828 -11.894 1.402 1.00 90.25 99 GLY A C 1
ATOM 747 O O . GLY A 1 99 ? 1.696 -10.921 2.136 1.00 90.25 99 GLY A O 1
ATOM 748 N N . ALA A 1 100 ? 2.984 -12.553 1.323 1.00 87.56 100 ALA A N 1
ATOM 749 C CA . ALA A 1 100 ? 4.171 -12.169 2.089 1.00 87.56 100 ALA A CA 1
ATOM 750 C C . ALA A 1 100 ? 5.059 -11.120 1.387 1.00 87.56 100 ALA A C 1
ATOM 752 O O . ALA A 1 100 ? 6.105 -10.765 1.923 1.00 87.56 100 ALA A O 1
ATOM 753 N N . SER A 1 101 ? 4.693 -10.632 0.194 1.00 80.81 101 SER A N 1
ATOM 754 C CA . SER A 1 101 ? 5.587 -9.793 -0.622 1.00 80.81 101 SER A CA 1
ATOM 755 C C . SER A 1 101 ? 5.571 -8.303 -0.263 1.00 80.81 101 SER A C 1
ATOM 757 O O . SER A 1 101 ? 6.289 -7.518 -0.885 1.00 80.81 101 SER A O 1
ATOM 759 N N . LEU A 1 102 ? 4.725 -7.884 0.681 1.00 85.75 102 LEU A N 1
ATOM 760 C CA . LEU A 1 102 ? 4.648 -6.498 1.140 1.00 85.75 102 LEU A CA 1
ATOM 761 C C . LEU A 1 102 ? 4.491 -6.430 2.669 1.00 85.75 102 LEU A C 1
ATOM 763 O O . LEU A 1 102 ? 3.435 -6.024 3.134 1.00 85.75 102 LEU A O 1
ATOM 767 N N . PRO A 1 103 ? 5.498 -6.841 3.462 1.00 90.06 103 PRO A N 1
ATOM 768 C CA . PRO A 1 103 ? 5.472 -6.661 4.912 1.00 90.06 103 PRO A CA 1
ATOM 769 C C . PRO A 1 103 ? 5.727 -5.189 5.291 1.00 90.06 103 PRO A C 1
ATOM 771 O O . PRO A 1 103 ? 6.363 -4.470 4.505 1.00 90.06 103 PRO A O 1
ATOM 774 N N . PRO A 1 104 ? 5.286 -4.732 6.480 1.00 86.88 104 PRO A N 1
ATOM 775 C CA . PRO A 1 104 ? 5.671 -3.427 7.017 1.00 86.88 104 PRO A CA 1
ATOM 776 C C . PRO A 1 104 ? 7.195 -3.345 7.200 1.00 86.88 104 PRO A C 1
ATOM 778 O O . PRO A 1 104 ? 7.840 -4.354 7.489 1.00 86.88 104 PRO A O 1
ATOM 781 N N . LEU A 1 105 ? 7.771 -2.161 6.989 1.00 82.38 105 LEU A N 1
ATOM 782 C CA . LEU A 1 105 ? 9.195 -1.913 7.243 1.00 82.38 105 LEU A CA 1
ATOM 783 C C . LEU A 1 105 ? 9.426 -1.575 8.722 1.00 82.38 105 LEU A C 1
ATOM 785 O O . LEU A 1 105 ? 8.537 -1.050 9.397 1.00 82.38 105 LEU A O 1
ATOM 789 N N . ASP A 1 106 ? 10.640 -1.823 9.213 1.00 80.94 106 ASP A N 1
ATOM 790 C CA . ASP A 1 106 ? 11.022 -1.464 10.580 1.00 80.94 106 ASP A CA 1
ATOM 791 C C . ASP A 1 106 ? 10.879 0.051 10.801 1.00 80.94 106 ASP A C 1
ATOM 793 O O . ASP A 1 106 ? 11.462 0.864 10.082 1.00 80.94 106 ASP A O 1
ATOM 797 N N . GLY A 1 107 ? 10.075 0.436 11.796 1.00 80.06 107 GLY A N 1
ATOM 798 C CA . GLY A 1 107 ? 9.799 1.840 12.119 1.00 80.06 107 GLY A CA 1
ATOM 799 C C . GLY A 1 107 ? 8.840 2.563 11.160 1.00 80.06 107 GLY A C 1
ATOM 800 O O . GLY A 1 107 ? 8.686 3.779 11.273 1.00 80.06 107 GLY A O 1
ATOM 801 N N . GLU A 1 108 ? 8.188 1.861 10.227 1.00 83.94 108 GLU A N 1
ATOM 802 C CA . GLU A 1 108 ? 7.196 2.456 9.320 1.00 83.94 108 GLU A CA 1
ATOM 803 C C . GLU A 1 108 ? 5.933 2.891 10.081 1.00 83.94 108 GLU A C 1
ATOM 805 O O . GLU A 1 108 ? 5.415 2.157 10.917 1.00 83.94 108 GLU A O 1
ATOM 810 N N . SER A 1 109 ? 5.401 4.083 9.793 1.00 84.56 109 SER A N 1
ATOM 811 C CA . SER A 1 109 ? 4.128 4.526 10.377 1.00 84.56 109 SER A CA 1
ATOM 812 C C . SER A 1 109 ? 2.923 3.898 9.655 1.00 84.56 109 SER A C 1
ATOM 814 O O . SER A 1 109 ? 3.025 3.587 8.462 1.00 84.56 109 SER A O 1
ATOM 816 N N . PRO A 1 110 ? 1.747 3.770 10.309 1.00 87.81 110 PRO A N 1
ATOM 817 C CA . PRO A 1 110 ? 0.530 3.286 9.649 1.00 87.81 110 PRO A CA 1
ATOM 818 C C . PRO A 1 110 ? 0.177 4.062 8.373 1.00 87.81 110 PRO A C 1
ATOM 820 O O . PRO A 1 110 ? -0.183 3.463 7.363 1.00 87.81 110 PRO A O 1
ATOM 823 N N . ASP A 1 111 ? 0.344 5.387 8.373 1.00 84.69 111 ASP A N 1
ATOM 824 C CA . ASP A 1 111 ? 0.057 6.220 7.201 1.00 84.69 111 ASP A CA 1
ATOM 825 C C . ASP A 1 111 ? 1.028 5.962 6.041 1.00 84.69 111 ASP A C 1
ATOM 827 O O . ASP A 1 111 ? 0.603 5.865 4.886 1.00 84.69 111 ASP A O 1
ATOM 831 N N . ALA A 1 112 ? 2.327 5.818 6.332 1.00 77.44 112 ALA A N 1
ATOM 832 C CA . ALA A 1 112 ? 3.331 5.496 5.321 1.00 77.44 112 ALA A CA 1
ATOM 833 C C . ALA A 1 112 ? 3.059 4.119 4.701 1.00 77.44 112 ALA A C 1
ATOM 835 O O . ALA A 1 112 ? 3.042 3.983 3.473 1.00 77.44 112 ALA A O 1
ATOM 836 N N . TYR A 1 113 ? 2.738 3.132 5.541 1.00 90.56 113 TYR A N 1
ATOM 837 C CA . TYR A 1 113 ? 2.431 1.786 5.083 1.00 90.56 113 TYR A CA 1
ATOM 838 C C . TYR A 1 113 ? 1.134 1.730 4.268 1.00 90.56 113 TYR A C 1
ATOM 840 O O . TYR A 1 113 ? 1.111 1.140 3.187 1.00 90.56 113 TYR A O 1
ATOM 848 N N . ARG A 1 114 ? 0.076 2.430 4.702 1.00 91.06 114 ARG A N 1
ATOM 849 C CA . ARG A 1 114 ? -1.177 2.571 3.940 1.00 91.06 114 ARG A CA 1
ATOM 850 C C . ARG A 1 114 ? -0.928 3.165 2.556 1.00 91.06 114 ARG A C 1
ATOM 852 O O . ARG A 1 114 ? -1.441 2.648 1.563 1.00 91.06 114 ARG A O 1
ATOM 859 N N . ASN A 1 115 ? -0.117 4.219 2.475 1.00 82.44 115 ASN A N 1
ATOM 860 C CA . ASN A 1 115 ? 0.254 4.821 1.199 1.00 82.44 115 ASN A CA 1
ATOM 861 C C . ASN A 1 115 ? 1.019 3.828 0.321 1.00 82.44 115 ASN A C 1
ATOM 863 O O . ASN A 1 115 ? 0.712 3.703 -0.861 1.00 82.44 115 ASN A O 1
ATOM 867 N N . ARG A 1 116 ? 1.966 3.070 0.884 1.00 86.00 116 ARG A N 1
ATOM 868 C CA . ARG A 1 116 ? 2.721 2.047 0.147 1.00 86.00 116 ARG A CA 1
ATOM 869 C C . ARG A 1 116 ? 1.818 0.930 -0.388 1.00 86.00 116 ARG A C 1
ATOM 871 O O . ARG A 1 116 ? 1.957 0.558 -1.553 1.00 86.00 116 ARG A O 1
ATOM 878 N N . ILE A 1 117 ? 0.860 0.460 0.414 1.00 88.44 117 ILE A N 1
ATOM 879 C CA . ILE A 1 117 ? -0.183 -0.488 -0.005 1.00 88.44 117 ILE A CA 1
ATOM 880 C C . ILE A 1 117 ? -0.996 0.100 -1.162 1.00 88.44 117 ILE A C 1
ATOM 882 O O . ILE A 1 117 ? -1.069 -0.515 -2.222 1.00 88.44 117 ILE A O 1
ATOM 886 N N . GLY A 1 118 ? -1.554 1.304 -1.001 1.00 86.75 118 GLY A N 1
ATOM 887 C CA . GLY A 1 118 ? -2.372 1.952 -2.030 1.00 86.75 118 GLY A CA 1
ATOM 888 C C . GLY A 1 118 ? -1.610 2.184 -3.337 1.00 86.75 118 GLY A C 1
ATOM 889 O O . GLY A 1 118 ? -2.116 1.887 -4.417 1.00 86.75 118 GLY A O 1
ATOM 890 N N . LEU A 1 119 ? -0.357 2.636 -3.250 1.00 79.31 119 LEU A N 1
ATOM 891 C CA . LEU A 1 119 ? 0.504 2.836 -4.415 1.00 79.31 119 LEU A CA 1
ATOM 892 C C . LEU A 1 119 ? 0.764 1.539 -5.171 1.00 79.31 119 LEU A C 1
ATOM 894 O O . LEU A 1 119 ? 0.874 1.593 -6.391 1.00 79.31 119 LEU A O 1
ATOM 898 N N . ARG A 1 120 ? 0.882 0.404 -4.472 1.00 81.69 120 ARG A N 1
ATOM 899 C CA . ARG A 1 120 ? 1.122 -0.900 -5.097 1.00 81.69 120 ARG A CA 1
ATOM 900 C C . ARG A 1 120 ? -0.157 -1.531 -5.638 1.00 81.69 120 ARG A C 1
ATOM 902 O O . ARG A 1 120 ? -0.104 -2.181 -6.673 1.00 81.69 120 ARG A O 1
ATOM 909 N N . LEU A 1 121 ? -1.293 -1.300 -4.982 1.00 85.75 121 LEU A N 1
ATOM 910 C CA . LEU A 1 121 ? -2.603 -1.808 -5.402 1.00 85.75 121 LEU A CA 1
ATOM 911 C C . LEU A 1 121 ? -3.071 -1.164 -6.712 1.00 85.75 121 LEU A C 1
ATOM 913 O O . LEU A 1 121 ? -3.683 -1.817 -7.550 1.00 85.75 121 LEU A O 1
ATOM 917 N N . PHE A 1 122 ? -2.759 0.122 -6.878 1.00 80.50 122 PHE A N 1
ATOM 918 C CA . PHE A 1 122 ? -3.140 0.922 -8.042 1.00 80.50 122 PHE A CA 1
ATOM 919 C C . PHE A 1 122 ? -1.942 1.318 -8.900 1.00 80.50 122 PHE A C 1
ATOM 921 O O . PHE A 1 122 ? -2.028 2.280 -9.666 1.00 80.50 122 PHE A O 1
ATOM 928 N N . LEU A 1 123 ? -0.815 0.613 -8.768 1.00 75.31 123 LEU A N 1
ATOM 929 C CA . LEU A 1 123 ? 0.307 0.838 -9.663 1.00 75.31 123 LEU A CA 1
ATOM 930 C C . LEU A 1 123 ? -0.161 0.437 -11.068 1.00 75.31 123 LEU A C 1
ATOM 932 O O . LEU A 1 123 ? -0.522 -0.727 -11.260 1.00 75.31 123 LEU A O 1
ATOM 936 N N . PRO A 1 124 ? -0.200 1.359 -12.049 1.00 75.88 124 PRO A N 1
ATOM 937 C CA . PRO A 1 124 ? -0.412 0.942 -13.423 1.00 75.88 124 PRO A CA 1
ATOM 938 C C . PRO A 1 124 ? 0.677 -0.078 -13.764 1.00 75.88 124 PRO A C 1
ATOM 940 O O . PRO A 1 124 ? 1.824 0.082 -13.352 1.00 75.88 124 PRO A O 1
ATOM 943 N N . GLY A 1 125 ? 0.306 -1.141 -14.468 1.00 84.06 125 GLY A N 1
ATOM 944 C CA . GLY A 1 125 ? 1.206 -2.203 -14.904 1.00 84.06 125 GLY A CA 1
ATOM 945 C C . GLY A 1 125 ? 1.102 -2.400 -16.410 1.00 84.06 125 GLY A C 1
ATOM 946 O O . GLY A 1 125 ? 0.189 -1.894 -17.060 1.00 84.06 125 GLY A O 1
ATOM 947 N N . GLY A 1 126 ? 2.062 -3.114 -16.975 1.00 85.75 126 GLY A N 1
ATOM 948 C CA . GLY A 1 126 ? 2.075 -3.512 -18.374 1.00 85.75 126 GLY A CA 1
ATOM 949 C C . GLY A 1 126 ? 2.336 -2.384 -19.375 1.00 85.75 126 GLY A C 1
ATOM 950 O O . GLY A 1 126 ? 2.094 -2.569 -20.563 1.00 85.75 126 GLY A O 1
ATOM 951 N N . THR A 1 127 ? 2.808 -1.215 -18.932 1.00 89.44 127 THR A N 1
ATOM 952 C CA . THR A 1 127 ? 3.074 -0.072 -19.820 1.00 89.44 127 THR A CA 1
ATOM 953 C C . THR A 1 127 ? 4.458 0.523 -19.591 1.00 89.44 127 THR A C 1
ATOM 955 O O . THR A 1 127 ? 5.053 0.406 -18.518 1.00 89.44 127 THR A O 1
ATOM 958 N N . ARG A 1 128 ? 4.964 1.235 -20.599 1.00 90.69 128 ARG A N 1
ATOM 959 C CA . ARG A 1 128 ? 6.194 2.023 -20.481 1.00 90.69 128 ARG A CA 1
ATOM 960 C C . ARG A 1 128 ? 6.134 3.051 -19.354 1.00 90.69 128 ARG A C 1
ATOM 962 O O . ARG A 1 128 ? 7.126 3.275 -18.663 1.00 90.69 128 ARG A O 1
ATOM 969 N N . ASP A 1 129 ? 4.983 3.694 -19.179 1.00 90.69 129 ASP A N 1
ATOM 970 C CA . ASP A 1 129 ? 4.832 4.738 -18.171 1.00 90.69 129 ASP A CA 1
ATOM 971 C C . ASP A 1 129 ? 4.795 4.164 -16.752 1.00 90.69 129 ASP A C 1
ATOM 973 O O . ASP A 1 129 ? 5.443 4.700 -15.858 1.00 90.69 129 ASP A O 1
ATOM 977 N N . ALA A 1 130 ? 4.161 3.003 -16.568 1.00 89.19 130 ALA A N 1
ATOM 978 C CA . ALA A 1 130 ? 4.236 2.233 -15.330 1.00 89.19 130 ALA A CA 1
ATOM 979 C C . ALA A 1 130 ? 5.683 1.955 -14.902 1.00 89.19 130 ALA A C 1
ATOM 981 O O . ALA A 1 130 ? 6.068 2.226 -13.763 1.00 89.19 130 ALA A O 1
ATOM 982 N N . LEU A 1 131 ? 6.501 1.475 -15.843 1.00 91.06 131 LEU A N 1
ATOM 983 C CA . LEU A 1 131 ? 7.917 1.197 -15.623 1.00 91.06 131 LEU A CA 1
ATOM 984 C C . LEU A 1 131 ? 8.699 2.467 -15.262 1.00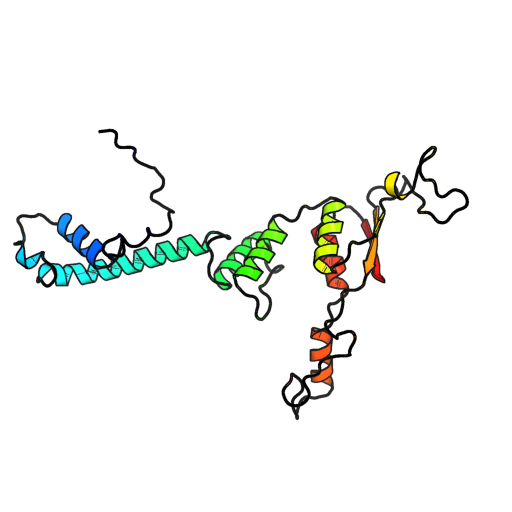 91.06 131 LEU A C 1
ATOM 986 O O . LEU A 1 131 ? 9.474 2.474 -14.303 1.00 91.06 131 LEU A O 1
ATOM 990 N N . ARG A 1 132 ? 8.446 3.564 -15.986 1.00 92.31 132 ARG A N 1
ATOM 991 C CA . ARG A 1 132 ? 9.032 4.880 -15.708 1.00 92.31 132 ARG A CA 1
ATOM 992 C C . ARG A 1 132 ? 8.678 5.352 -14.302 1.00 92.31 132 ARG A C 1
ATOM 994 O O . ARG A 1 132 ? 9.580 5.711 -13.551 1.00 92.31 132 ARG A O 1
ATOM 1001 N N . VAL A 1 133 ? 7.401 5.339 -13.927 1.00 88.50 133 VAL A N 1
ATOM 1002 C CA . VAL A 1 133 ? 6.919 5.784 -12.612 1.00 88.50 133 VAL A CA 1
ATOM 1003 C C . VAL A 1 133 ? 7.497 4.921 -11.493 1.00 88.50 133 VAL A C 1
ATOM 1005 O O . VAL A 1 133 ? 7.995 5.473 -10.512 1.00 88.50 133 VAL A O 1
ATOM 1008 N N . ALA A 1 134 ? 7.479 3.593 -11.636 1.00 85.50 134 ALA A N 1
ATOM 1009 C CA . ALA A 1 134 ? 8.005 2.670 -10.631 1.00 85.50 134 ALA A CA 1
ATOM 1010 C C . ALA A 1 134 ? 9.495 2.921 -10.352 1.00 85.50 134 ALA A C 1
ATOM 1012 O O . ALA A 1 134 ? 9.885 3.124 -9.201 1.00 85.50 134 ALA A O 1
ATOM 1013 N N . LEU A 1 135 ? 10.314 3.000 -11.405 1.00 87.62 135 LEU A N 1
ATOM 1014 C CA . LEU A 1 135 ? 11.751 3.248 -11.277 1.00 87.62 135 LEU A CA 1
ATOM 1015 C C . LEU A 1 135 ? 12.066 4.678 -10.823 1.00 87.62 135 LEU A C 1
ATOM 1017 O O . LEU A 1 135 ? 12.975 4.870 -10.021 1.00 87.62 135 LEU A O 1
ATOM 1021 N N . THR A 1 136 ? 11.285 5.674 -11.251 1.00 88.00 136 THR A N 1
ATOM 1022 C CA . THR A 1 136 ? 11.455 7.065 -10.796 1.00 88.00 136 THR A CA 1
ATOM 1023 C C . THR A 1 136 ? 11.156 7.202 -9.310 1.00 88.00 136 THR A C 1
ATOM 1025 O O . THR A 1 136 ? 11.881 7.894 -8.606 1.00 88.00 136 THR A O 1
ATOM 1028 N N . ARG A 1 137 ? 10.116 6.531 -8.806 1.00 81.50 137 ARG A N 1
ATOM 1029 C CA . ARG A 1 137 ? 9.799 6.514 -7.370 1.00 81.50 137 ARG A CA 1
ATOM 1030 C C . ARG A 1 137 ? 10.867 5.790 -6.560 1.00 81.50 137 ARG A C 1
ATOM 1032 O O . ARG A 1 137 ? 11.208 6.254 -5.480 1.00 81.50 137 ARG A O 1
ATOM 1039 N N . LEU A 1 138 ? 11.385 4.679 -7.082 1.00 79.94 138 LEU A N 1
ATOM 1040 C CA . LEU A 1 138 ? 12.411 3.891 -6.407 1.00 79.94 138 LEU A CA 1
ATOM 1041 C C . LEU A 1 138 ? 13.762 4.618 -6.346 1.00 79.94 138 LEU A C 1
ATOM 1043 O O . LEU A 1 138 ? 14.437 4.584 -5.324 1.00 79.94 138 LEU A O 1
ATOM 1047 N N . LEU A 1 139 ? 14.169 5.251 -7.446 1.00 83.44 139 LEU A N 1
ATOM 1048 C CA . LEU A 1 139 ? 15.528 5.768 -7.621 1.00 83.44 139 LEU A CA 1
ATOM 1049 C C . LEU A 1 139 ? 15.592 7.301 -7.567 1.00 83.44 139 LEU A C 1
ATOM 1051 O O . LEU A 1 139 ? 16.676 7.874 -7.517 1.00 83.44 139 LEU A O 1
ATOM 1055 N N . GLY A 1 140 ? 14.462 8.004 -7.604 1.00 80.69 140 GLY A N 1
ATOM 1056 C CA . GLY A 1 140 ? 14.414 9.468 -7.698 1.00 80.69 140 GLY A CA 1
AT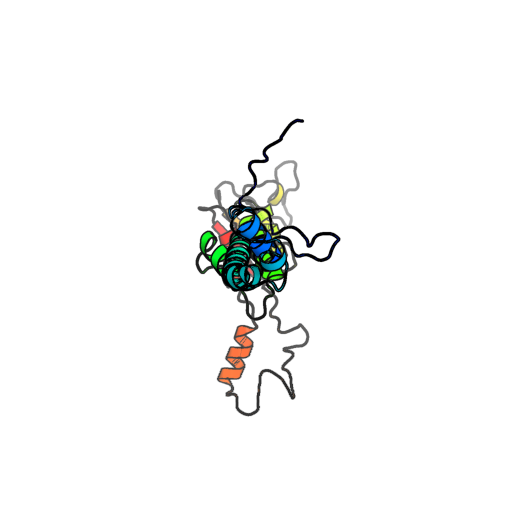OM 1057 C C . GLY A 1 140 ? 14.847 10.023 -9.061 1.00 80.69 140 GLY A C 1
ATOM 1058 O O . GLY A 1 140 ? 15.020 11.230 -9.200 1.00 80.69 140 GLY A O 1
ATOM 1059 N N . GLN A 1 141 ? 15.051 9.167 -10.066 1.00 85.44 141 GLN A N 1
ATOM 1060 C CA . GLN A 1 141 ? 15.432 9.557 -11.422 1.00 85.44 141 GLN A CA 1
ATOM 1061 C C . GLN A 1 141 ? 14.709 8.676 -12.438 1.00 85.44 141 GLN A C 1
ATOM 1063 O O . GLN A 1 141 ? 14.628 7.460 -12.263 1.00 85.44 141 GLN A O 1
ATOM 1068 N N . ALA A 1 142 ? 14.203 9.294 -13.505 1.00 90.44 142 ALA A N 1
ATOM 1069 C CA . ALA A 1 142 ? 13.548 8.562 -14.575 1.00 90.44 142 ALA A CA 1
ATOM 1070 C C . ALA A 1 142 ? 14.555 7.710 -15.369 1.00 90.44 142 ALA A C 1
ATOM 1072 O O . ALA A 1 142 ? 15.616 8.220 -15.741 1.00 90.44 142 ALA A O 1
ATOM 1073 N N . PRO A 1 143 ? 14.233 6.433 -15.643 1.00 94.38 143 PRO A N 1
ATOM 1074 C CA . PRO A 1 143 ? 15.064 5.576 -16.479 1.00 94.38 143 PRO A CA 1
ATOM 1075 C C . PRO A 1 143 ? 14.979 5.991 -17.953 1.00 94.38 143 PRO A C 1
ATOM 1077 O O . PRO A 1 143 ? 13.972 6.550 -18.403 1.00 94.38 143 PRO A O 1
ATOM 1080 N N . VAL A 1 144 ? 15.996 5.622 -18.728 1.00 94.25 144 VAL A N 1
ATOM 1081 C CA . VAL A 1 144 ? 15.905 5.589 -20.192 1.00 94.25 144 VAL A CA 1
ATOM 1082 C C . VAL A 1 144 ? 15.299 4.244 -20.580 1.00 94.25 144 VAL A C 1
ATOM 1084 O O . VAL A 1 144 ? 15.825 3.201 -20.204 1.00 94.25 144 VAL A O 1
ATOM 1087 N N . ILE A 1 145 ? 14.176 4.262 -21.296 1.00 94.38 145 ILE A N 1
ATOM 1088 C CA . ILE A 1 145 ? 13.469 3.055 -21.749 1.00 94.38 145 ILE A CA 1
ATOM 1089 C C . ILE A 1 145 ? 13.458 3.070 -23.271 1.00 94.38 145 ILE A C 1
ATOM 1091 O O . ILE A 1 145 ? 13.084 4.093 -23.843 1.00 94.38 145 ILE A O 1
ATOM 1095 N N . VAL A 1 146 ? 13.833 1.960 -23.898 1.00 93.12 146 VAL A N 1
ATOM 1096 C CA . VAL A 1 146 ? 13.914 1.795 -25.352 1.00 93.12 146 VAL A CA 1
ATOM 1097 C C . VAL A 1 146 ? 13.128 0.556 -25.766 1.00 93.12 146 VAL A C 1
ATOM 1099 O O . VAL A 1 146 ? 13.381 -0.544 -25.275 1.00 93.12 146 VAL A O 1
ATOM 1102 N N . GLU A 1 147 ? 12.185 0.741 -26.678 1.00 92.69 147 GLU A N 1
ATOM 1103 C CA . GLU A 1 147 ? 11.380 -0.300 -27.311 1.00 92.69 147 GLU A CA 1
ATOM 1104 C C . GLU A 1 147 ? 11.841 -0.430 -28.778 1.00 92.69 147 GLU A C 1
ATOM 1106 O O . GLU A 1 147 ? 11.605 0.488 -29.561 1.00 92.69 147 GLU A O 1
ATOM 1111 N N . PRO A 1 148 ? 12.497 -1.533 -29.192 1.00 90.88 148 PRO A N 1
ATOM 1112 C CA . PRO A 1 148 ? 13.118 -1.660 -30.521 1.00 90.88 148 PRO A CA 1
ATOM 1113 C C . PRO A 1 148 ? 12.155 -1.536 -31.704 1.00 90.88 148 PRO A C 1
ATOM 1115 O O . PRO A 1 148 ? 12.567 -1.179 -32.804 1.00 90.88 148 PRO A O 1
ATOM 1118 N N . TRP A 1 149 ? 10.870 -1.819 -31.493 1.00 87.62 149 TRP A N 1
ATOM 1119 C CA . TRP A 1 149 ? 9.818 -1.651 -32.499 1.00 87.62 149 TRP A CA 1
ATOM 1120 C C . TRP A 1 149 ? 9.185 -0.256 -32.492 1.00 87.62 149 TRP A C 1
ATOM 1122 O O . TRP A 1 149 ? 8.273 -0.008 -33.278 1.00 87.62 149 TRP A O 1
ATOM 1132 N N . ASN A 1 150 ? 9.589 0.636 -31.582 1.00 88.25 150 ASN A N 1
ATOM 1133 C CA . ASN A 1 150 ? 9.007 1.962 -31.430 1.00 88.25 150 ASN A CA 1
ATOM 1134 C C . ASN A 1 150 ? 9.839 3.009 -32.196 1.00 88.25 150 ASN A C 1
ATOM 1136 O O . ASN A 1 150 ? 10.945 3.355 -31.767 1.00 88.25 150 ASN A O 1
ATOM 1140 N N . PRO A 1 151 ? 9.300 3.596 -33.282 1.00 85.62 151 PRO A N 1
ATOM 1141 C CA . PRO A 1 151 ? 9.988 4.642 -34.037 1.00 85.62 151 PRO A CA 1
ATOM 1142 C C . PRO A 1 151 ? 10.340 5.884 -33.214 1.00 85.62 151 PRO A C 1
ATOM 1144 O O . PRO A 1 151 ? 11.253 6.617 -33.575 1.00 85.62 151 PRO A O 1
ATOM 1147 N N . GLY A 1 152 ? 9.625 6.142 -32.113 1.00 86.06 152 GLY A N 1
ATOM 1148 C CA . GLY A 1 152 ? 9.936 7.252 -31.213 1.00 86.06 152 GLY A CA 1
ATOM 1149 C C . GLY A 1 152 ? 11.250 7.073 -30.447 1.00 86.06 152 GLY A C 1
ATOM 1150 O O . GLY A 1 152 ? 11.849 8.071 -30.054 1.00 86.06 152 GLY A O 1
ATOM 1151 N N . ASP A 1 153 ? 11.707 5.831 -30.264 1.00 87.50 153 ASP A N 1
ATOM 1152 C CA . ASP A 1 153 ? 12.963 5.525 -29.570 1.00 87.50 153 ASP A CA 1
ATOM 1153 C C . ASP A 1 153 ? 14.125 5.298 -30.533 1.00 87.50 153 ASP A C 1
ATOM 1155 O O . ASP A 1 153 ? 15.249 5.713 -30.260 1.00 87.50 153 ASP A O 1
ATOM 1159 N N . CYS A 1 154 ? 13.850 4.622 -31.648 1.00 86.62 154 CYS A N 1
ATOM 1160 C CA . CYS A 1 154 ? 14.864 4.138 -32.584 1.00 86.62 154 CYS A CA 1
ATOM 1161 C C . CYS A 1 154 ? 14.926 4.929 -33.898 1.00 86.62 154 CYS A C 1
ATOM 1163 O O . CYS A 1 154 ? 15.805 4.710 -34.730 1.00 86.62 154 CYS A O 1
ATOM 1165 N N . GLY A 1 155 ? 13.981 5.842 -34.099 1.00 82.38 155 GLY A N 1
ATOM 1166 C CA . GLY A 1 155 ? 13.848 6.599 -35.327 1.00 82.38 155 GLY A CA 1
ATOM 1167 C C . GLY A 1 155 ? 13.081 5.892 -36.437 1.00 82.38 155 GLY A C 1
ATOM 1168 O O . GLY A 1 155 ? 12.736 4.714 -36.359 1.00 82.38 155 GLY A O 1
ATOM 1169 N N . ALA A 1 156 ? 12.796 6.650 -37.493 1.00 80.81 156 ALA A N 1
ATOM 1170 C CA . ALA A 1 156 ? 12.163 6.167 -38.716 1.00 80.81 156 ALA A CA 1
ATOM 1171 C C . ALA A 1 156 ? 12.597 7.007 -39.914 1.00 80.81 156 ALA A C 1
ATOM 1173 O O . ALA A 1 156 ? 13.067 8.135 -39.764 1.00 80.81 156 ALA A O 1
ATOM 1174 N N . TRP A 1 157 ? 12.426 6.442 -41.108 1.00 76.81 157 TRP A N 1
ATOM 1175 C CA . TRP A 1 157 ? 12.551 7.199 -42.347 1.00 76.81 157 TRP A CA 1
ATOM 1176 C C . TRP A 1 157 ? 11.610 8.414 -42.304 1.00 76.81 157 TRP A C 1
ATOM 1178 O O . TRP A 1 157 ? 10.464 8.280 -41.877 1.00 76.81 157 TRP A O 1
ATOM 1188 N N . ASP A 1 158 ? 12.111 9.590 -42.685 1.00 75.06 158 ASP A N 1
ATOM 1189 C CA . ASP A 1 158 ? 11.442 10.895 -42.524 1.00 75.06 158 ASP A CA 1
ATOM 1190 C C . ASP A 1 158 ? 11.132 11.317 -41.061 1.00 75.06 158 ASP A C 1
ATOM 1192 O O . ASP A 1 158 ? 10.317 12.207 -40.817 1.00 75.06 158 ASP A O 1
ATOM 1196 N N . GLY A 1 159 ? 11.818 10.724 -40.075 1.00 71.44 159 GLY A N 1
ATOM 1197 C CA . GLY A 1 159 ? 11.824 11.122 -38.659 1.00 71.44 159 GLY A CA 1
ATOM 1198 C C . GLY A 1 159 ? 13.247 11.326 -38.109 1.00 71.44 159 GLY A C 1
ATOM 1199 O O . GLY A 1 159 ? 14.212 11.303 -38.875 1.00 71.44 159 GLY A O 1
ATOM 1200 N N . PRO A 1 160 ? 13.422 11.540 -36.787 1.00 68.94 160 PRO A N 1
ATOM 1201 C CA . PRO A 1 160 ? 14.746 11.538 -36.168 1.00 68.94 160 PRO A CA 1
ATOM 1202 C C . PRO A 1 160 ? 15.388 10.175 -36.417 1.00 68.94 160 PRO A C 1
ATOM 1204 O O . PRO A 1 160 ? 14.898 9.181 -35.904 1.00 68.94 160 PRO A O 1
ATOM 1207 N N . LEU A 1 161 ? 16.429 10.105 -37.240 1.00 71.81 161 LEU A N 1
ATOM 1208 C CA . LEU A 1 161 ? 17.038 8.844 -37.652 1.00 71.81 161 LEU A CA 1
ATOM 1209 C C . LEU A 1 161 ? 18.543 8.911 -37.399 1.00 71.81 161 LEU A C 1
ATOM 1211 O O . LEU A 1 161 ? 19.197 9.889 -37.756 1.00 71.81 161 LEU A O 1
ATOM 1215 N N . GLY A 1 162 ? 19.093 7.873 -36.769 1.00 65.12 162 GLY A N 1
ATOM 1216 C CA . GLY A 1 162 ? 20.517 7.766 -36.435 1.00 65.12 162 GLY A CA 1
ATOM 1217 C C . GLY A 1 162 ? 21.408 7.403 -37.625 1.00 65.12 162 GLY A C 1
ATOM 1218 O O . GLY A 1 162 ? 22.332 6.612 -37.460 1.00 65.12 162 GLY A O 1
ATOM 1219 N N . TRP A 1 163 ? 21.128 7.915 -38.829 1.00 66.06 163 TRP A N 1
ATOM 1220 C CA . TRP A 1 163 ? 21.982 7.659 -39.993 1.00 66.06 163 TRP A CA 1
ATOM 1221 C C . TRP A 1 163 ? 23.298 8.407 -39.796 1.00 66.06 163 TRP A C 1
ATOM 1223 O O . TRP A 1 163 ? 23.283 9.622 -39.608 1.00 66.06 163 TRP A O 1
ATOM 1233 N N . ASP A 1 164 ? 24.420 7.687 -39.816 1.00 68.25 164 ASP A N 1
ATOM 1234 C CA . ASP A 1 164 ? 25.770 8.241 -39.633 1.00 68.25 164 ASP A CA 1
ATOM 1235 C C . ASP A 1 164 ? 25.965 9.072 -38.341 1.00 68.25 164 ASP A C 1
ATOM 1237 O O . ASP A 1 164 ? 26.837 9.941 -38.266 1.00 68.25 164 ASP A O 1
ATOM 1241 N N . GLY A 1 165 ? 25.184 8.788 -37.290 1.00 67.69 165 GLY A N 1
ATOM 1242 C CA . GLY A 1 165 ? 25.254 9.479 -36.000 1.00 67.69 165 GLY A CA 1
ATOM 1243 C C . GLY A 1 165 ? 24.976 8.567 -34.798 1.00 67.69 165 GLY A C 1
ATOM 1244 O O . GLY A 1 165 ? 24.485 7.450 -34.961 1.00 67.69 165 GLY A O 1
ATOM 1245 N N . PRO A 1 166 ? 25.294 9.014 -33.568 1.00 67.56 166 PRO A N 1
ATOM 1246 C CA . PRO A 1 166 ? 24.923 8.287 -32.361 1.00 67.56 166 PRO A CA 1
ATOM 1247 C C . PRO A 1 166 ? 23.395 8.215 -32.253 1.00 67.56 166 PRO A C 1
ATOM 1249 O O . PRO A 1 166 ? 22.715 9.240 -32.225 1.00 67.56 166 PRO A O 1
ATOM 1252 N N . GLY A 1 167 ? 22.857 7.001 -32.189 1.00 71.94 167 GLY A N 1
ATOM 1253 C CA . GLY A 1 167 ? 21.422 6.756 -32.139 1.00 71.94 167 GLY A CA 1
ATOM 1254 C C . GLY A 1 167 ? 21.111 5.311 -31.772 1.00 71.94 167 GLY A C 1
ATOM 1255 O O . GLY A 1 167 ? 21.971 4.432 -31.850 1.00 71.94 167 GLY A O 1
ATOM 1256 N N . LEU A 1 168 ? 19.879 5.081 -31.331 1.00 81.62 168 LEU A N 1
ATOM 1257 C CA . LEU A 1 168 ? 19.362 3.745 -31.064 1.00 81.62 168 LEU A CA 1
ATOM 1258 C C . LEU A 1 168 ? 18.840 3.160 -32.374 1.00 81.62 168 LEU A C 1
ATOM 1260 O O . LEU A 1 168 ? 18.149 3.850 -33.115 1.00 81.62 168 LEU A O 1
ATOM 1264 N N . TRP A 1 169 ? 19.158 1.898 -32.647 1.00 82.81 169 TRP A N 1
ATOM 1265 C CA . TRP A 1 169 ? 18.661 1.183 -33.820 1.00 82.81 169 TRP A CA 1
ATOM 1266 C C . TRP A 1 169 ? 17.548 0.232 -33.401 1.00 82.81 169 TRP A C 1
ATOM 1268 O O . TRP A 1 169 ? 17.664 -0.457 -32.387 1.00 82.81 169 TRP A O 1
ATOM 1278 N N . GLY A 1 170 ? 16.460 0.250 -34.162 1.00 85.50 170 GLY A N 1
ATOM 1279 C CA . GLY A 1 170 ? 15.294 -0.586 -33.917 1.00 85.50 170 GLY A CA 1
ATOM 1280 C C . GLY A 1 170 ? 15.430 -1.948 -34.577 1.00 85.50 170 GLY A C 1
ATOM 1281 O O . GLY A 1 170 ? 16.204 -2.115 -35.518 1.00 85.50 170 GLY A O 1
ATOM 1282 N N . ASP A 1 171 ? 14.648 -2.905 -34.095 1.00 86.81 171 ASP A N 1
ATOM 1283 C CA . ASP A 1 171 ? 14.550 -4.244 -34.665 1.00 86.81 171 ASP A CA 1
ATOM 1284 C C . ASP A 1 171 ? 13.115 -4.764 -34.497 1.00 86.81 171 ASP A C 1
ATOM 1286 O O . ASP A 1 171 ? 12.583 -4.823 -33.384 1.00 86.81 171 ASP A O 1
ATOM 1290 N N . LEU A 1 172 ? 12.478 -5.117 -35.615 1.00 87.31 172 LEU A N 1
ATOM 1291 C CA . LEU A 1 172 ? 11.128 -5.682 -35.629 1.00 87.31 172 LEU A CA 1
ATOM 1292 C C . LEU A 1 172 ? 11.122 -7.183 -35.294 1.00 87.31 172 LEU A C 1
ATOM 1294 O O . LEU A 1 172 ? 10.070 -7.702 -34.921 1.00 87.31 172 LEU A O 1
ATOM 1298 N N . ASP A 1 173 ? 12.278 -7.853 -35.356 1.00 91.25 173 ASP A N 1
ATOM 1299 C CA . ASP A 1 173 ? 12.466 -9.260 -34.981 1.00 91.25 173 ASP A CA 1
ATOM 1300 C C . ASP A 1 173 ? 12.685 -9.447 -33.469 1.00 91.25 173 ASP A C 1
ATOM 1302 O O . ASP A 1 173 ? 12.779 -10.577 -32.979 1.00 91.25 173 ASP A O 1
ATOM 1306 N N . LEU A 1 174 ? 12.678 -8.354 -32.694 1.00 88.50 174 LEU A N 1
ATOM 1307 C CA . LEU A 1 174 ? 12.681 -8.367 -31.229 1.00 88.50 174 LEU A CA 1
ATOM 1308 C C . LEU A 1 174 ? 11.317 -7.966 -30.635 1.00 88.50 174 LEU A C 1
ATOM 1310 O O . LEU A 1 174 ? 11.284 -7.107 -29.750 1.00 88.50 174 LEU A O 1
ATOM 1314 N N . PRO A 1 175 ? 10.174 -8.554 -31.054 1.00 84.88 175 PRO A N 1
ATOM 1315 C CA . PRO A 1 175 ? 8.899 -8.238 -30.430 1.00 84.88 175 PRO A CA 1
ATOM 1316 C C . PRO A 1 175 ? 8.933 -8.691 -28.964 1.00 84.88 175 PRO A C 1
ATOM 1318 O O . PRO A 1 175 ? 9.501 -9.734 -28.636 1.00 84.88 175 PRO A O 1
ATOM 1321 N N . TRP A 1 176 ? 8.314 -7.910 -28.075 1.00 89.44 176 TRP A N 1
ATOM 1322 C CA . TRP A 1 176 ? 8.227 -8.206 -26.633 1.00 89.44 176 TRP A CA 1
ATOM 1323 C C . TRP A 1 176 ? 9.552 -8.101 -25.857 1.00 89.44 176 TRP A C 1
ATOM 1325 O O . TRP A 1 176 ? 9.673 -8.647 -24.761 1.00 89.44 176 TRP A O 1
ATOM 1335 N N . GLN A 1 177 ? 10.536 -7.375 -26.385 1.00 93.44 177 GLN A N 1
ATOM 1336 C CA . GLN A 1 177 ? 11.775 -7.014 -25.692 1.00 93.44 177 GLN A CA 1
ATOM 1337 C C . GLN A 1 177 ? 11.909 -5.503 -25.454 1.00 93.44 177 GLN A C 1
ATOM 1339 O O . GLN A 1 177 ? 11.722 -4.701 -26.355 1.00 93.44 177 GLN A O 1
ATOM 1344 N N . GLY A 1 178 ? 12.278 -5.091 -24.246 1.00 93.56 178 GLY A N 1
ATOM 1345 C CA . GLY A 1 178 ? 12.583 -3.693 -23.927 1.00 93.56 178 GLY A CA 1
ATOM 1346 C C . GLY A 1 178 ? 13.962 -3.556 -23.302 1.00 93.56 178 GLY A C 1
ATOM 1347 O O . GL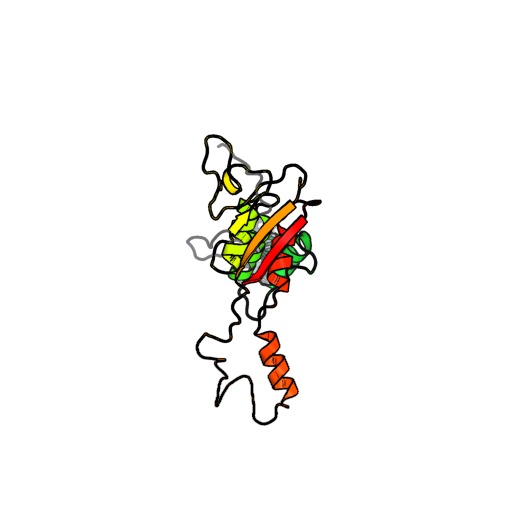Y A 1 178 ? 14.433 -4.472 -22.631 1.00 93.56 178 GLY A O 1
ATOM 1348 N N . PHE A 1 179 ? 14.598 -2.404 -23.481 1.00 94.69 179 PHE A N 1
ATOM 1349 C CA . PHE A 1 179 ? 15.867 -2.073 -22.839 1.00 94.69 179 PHE A CA 1
ATOM 1350 C C . PHE A 1 179 ? 15.662 -0.924 -21.857 1.00 94.69 179 PHE A C 1
ATOM 1352 O O . PHE A 1 179 ? 15.027 0.079 -22.174 1.00 94.69 179 PHE A O 1
ATOM 1359 N N . VAL A 1 180 ? 16.202 -1.071 -20.653 1.00 95.50 180 VAL A N 1
ATOM 1360 C CA . VAL A 1 180 ? 16.111 -0.088 -19.575 1.00 95.50 180 VAL A CA 1
ATOM 1361 C C . VAL A 1 180 ? 17.512 0.255 -19.115 1.00 95.50 180 VAL A C 1
ATOM 1363 O O . VAL A 1 180 ? 18.259 -0.621 -18.690 1.00 95.50 180 VAL A O 1
ATOM 1366 N N . GLN A 1 181 ? 17.849 1.537 -19.141 1.00 94.81 181 GLN A N 1
ATOM 1367 C CA . GLN A 1 181 ? 19.053 2.059 -18.509 1.00 94.81 181 GLN A CA 1
ATOM 1368 C C . GLN A 1 181 ? 18.641 2.892 -17.303 1.00 94.81 181 GLN A C 1
ATOM 1370 O O . GLN A 1 181 ? 17.808 3.798 -17.407 1.00 94.81 181 GLN A O 1
ATOM 1375 N N . THR A 1 182 ? 19.196 2.572 -16.142 1.00 91.94 182 THR A N 1
ATOM 1376 C CA . THR A 1 182 ? 18.916 3.310 -14.914 1.00 91.94 182 THR A CA 1
ATOM 1377 C C . THR A 1 182 ? 20.099 3.260 -13.962 1.00 91.94 182 THR A C 1
ATOM 1379 O O . THR A 1 182 ? 21.019 2.462 -14.137 1.00 91.94 182 THR A O 1
ATOM 1382 N N . LYS A 1 183 ? 20.088 4.123 -12.950 1.00 87.44 183 LYS A N 1
ATOM 1383 C CA . LYS A 1 183 ? 21.151 4.140 -11.950 1.00 87.44 183 LYS A CA 1
ATOM 1384 C C . LYS A 1 183 ? 21.001 2.996 -10.956 1.00 87.44 183 LYS A C 1
ATOM 1386 O O . LYS A 1 183 ? 19.889 2.543 -10.673 1.00 87.44 183 LYS A O 1
ATOM 1391 N N . ARG A 1 184 ? 22.115 2.583 -10.362 1.00 83.69 184 ARG A N 1
ATOM 1392 C CA . ARG A 1 184 ? 22.077 1.727 -9.170 1.00 83.69 184 ARG A CA 1
ATOM 1393 C C . ARG A 1 184 ? 21.329 2.433 -8.026 1.00 83.69 184 ARG A C 1
ATOM 1395 O O . ARG A 1 184 ? 21.430 3.660 -7.902 1.00 83.69 184 ARG A O 1
ATOM 1402 N N . PRO A 1 185 ? 20.577 1.698 -7.185 1.00 75.69 185 PRO A N 1
ATOM 1403 C CA . PRO A 1 185 ? 20.014 2.258 -5.964 1.00 75.69 185 PRO A CA 1
ATOM 1404 C C . PRO A 1 185 ? 21.107 2.940 -5.143 1.00 75.69 185 PRO A C 1
ATOM 1406 O O . PRO A 1 185 ? 22.177 2.371 -4.929 1.00 75.69 185 PRO A O 1
ATOM 1409 N N . SER A 1 186 ? 20.856 4.165 -4.684 1.00 66.50 186 SER A N 1
ATOM 1410 C CA . SER A 1 186 ? 21.777 4.820 -3.760 1.00 66.50 186 SER A CA 1
ATOM 1411 C C . SER A 1 186 ? 21.826 4.003 -2.472 1.00 66.50 186 SER A C 1
ATOM 1413 O O . SER A 1 186 ? 20.795 3.820 -1.820 1.00 66.50 186 SER A O 1
ATOM 1415 N N . SER A 1 187 ? 23.008 3.524 -2.091 1.00 54.50 187 SER A N 1
ATOM 1416 C CA . SER A 1 187 ? 23.237 3.088 -0.717 1.00 54.50 187 SER A CA 1
ATOM 1417 C C . SER A 1 187 ? 23.048 4.294 0.202 1.00 54.50 187 SER A C 1
ATOM 1419 O O . SER A 1 187 ? 23.543 5.377 -0.107 1.00 54.50 187 SER A O 1
ATOM 1421 N N . SER A 1 188 ? 22.387 4.124 1.348 1.00 44.97 188 SER A N 1
ATOM 1422 C CA . SER A 1 188 ? 22.301 5.166 2.387 1.00 44.97 188 SER A CA 1
ATOM 1423 C C . SER A 1 188 ? 23.644 5.444 3.073 1.00 44.97 188 SER A C 1
ATOM 1425 O O . SER A 1 188 ? 23.723 6.250 3.997 1.00 44.97 188 SER A O 1
ATOM 1427 N N . ILE A 1 189 ? 24.718 4.810 2.604 1.00 43.34 189 ILE A N 1
ATOM 1428 C CA . ILE A 1 189 ? 26.080 5.281 2.796 1.00 43.34 189 ILE A CA 1
ATOM 1429 C C . ILE A 1 189 ? 26.182 6.563 1.969 1.00 43.34 189 ILE A C 1
ATOM 1431 O O . ILE A 1 189 ? 26.437 6.513 0.767 1.00 43.34 189 ILE A O 1
ATOM 1435 N N . ALA A 1 190 ? 25.849 7.687 2.601 1.00 38.84 190 ALA A N 1
ATOM 1436 C CA . ALA A 1 190 ? 25.882 9.013 2.014 1.00 38.84 190 ALA A CA 1
ATOM 1437 C C . ALA A 1 190 ? 27.165 9.225 1.197 1.00 38.84 190 ALA A C 1
ATOM 1439 O O . ALA A 1 190 ? 28.208 8.624 1.459 1.00 38.84 190 ALA A O 1
ATOM 1440 N N . ALA A 1 191 ? 27.105 10.154 0.247 1.00 36.62 191 ALA A N 1
ATOM 1441 C CA . ALA A 1 191 ? 28.266 10.664 -0.480 1.00 36.62 191 ALA A CA 1
ATOM 1442 C C . ALA A 1 191 ? 29.397 11.212 0.435 1.00 36.62 191 ALA A C 1
ATOM 1444 O O . ALA A 1 191 ? 30.462 11.553 -0.070 1.00 36.62 191 ALA A O 1
ATOM 1445 N N . ASP A 1 192 ? 29.192 11.214 1.759 1.00 37.16 192 ASP A N 1
ATOM 1446 C CA . ASP A 1 192 ? 30.141 11.563 2.820 1.00 37.16 192 ASP A CA 1
ATOM 1447 C C . ASP A 1 192 ? 30.696 10.338 3.591 1.00 37.16 192 ASP A C 1
ATOM 1449 O O . ASP A 1 192 ? 31.314 10.477 4.646 1.00 37.16 192 ASP A O 1
ATOM 1453 N N . GLY A 1 193 ? 30.496 9.121 3.074 1.00 37.53 193 GLY A N 1
ATOM 1454 C CA . GLY A 1 193 ? 30.794 7.880 3.787 1.00 37.53 193 GLY A CA 1
ATOM 1455 C C . GLY A 1 193 ? 29.661 7.480 4.739 1.00 37.53 193 GLY A C 1
ATOM 1456 O O . GLY A 1 193 ? 28.690 8.219 4.920 1.00 37.53 193 GLY A O 1
ATOM 1457 N N . PRO A 1 194 ? 29.722 6.276 5.330 1.00 40.31 194 PRO A N 1
ATOM 1458 C CA . PRO A 1 194 ? 28.713 5.869 6.294 1.00 40.31 194 PRO A CA 1
ATOM 1459 C C . PRO A 1 194 ? 28.764 6.873 7.448 1.00 40.31 194 PRO A C 1
ATOM 1461 O O . PRO A 1 194 ? 29.833 7.083 8.024 1.00 40.31 194 PRO A O 1
ATOM 1464 N N . VAL A 1 195 ? 27.625 7.473 7.815 1.00 45.31 195 VAL A N 1
ATOM 1465 C CA . VAL A 1 195 ? 27.469 8.061 9.154 1.00 45.31 195 VAL A CA 1
ATOM 1466 C C . VAL A 1 195 ? 27.446 6.876 10.114 1.00 45.31 195 VAL A C 1
ATOM 1468 O O . VAL A 1 195 ? 26.412 6.424 10.596 1.00 45.31 195 VAL A O 1
ATOM 1471 N N . ILE A 1 196 ? 28.628 6.303 10.319 1.00 45.25 196 ILE A N 1
ATOM 1472 C CA . ILE A 1 196 ? 28.933 5.456 11.448 1.00 45.25 196 ILE A CA 1
ATOM 1473 C C . ILE A 1 196 ? 28.729 6.406 12.612 1.00 45.25 196 ILE A C 1
ATOM 1475 O O . ILE A 1 196 ? 29.492 7.360 12.761 1.00 45.25 196 ILE A O 1
ATOM 1479 N N . GLY A 1 197 ? 27.660 6.206 13.380 1.00 44.12 197 GLY A N 1
ATOM 1480 C CA . GLY A 1 197 ? 27.519 6.866 14.666 1.00 44.12 197 GLY A CA 1
ATOM 1481 C C . GLY A 1 197 ? 28.725 6.479 15.510 1.00 44.12 197 GLY A C 1
ATOM 1482 O O . GLY A 1 197 ? 28.727 5.443 16.167 1.00 44.12 197 GLY A O 1
ATOM 1483 N N . ALA A 1 198 ? 29.785 7.273 15.426 1.00 50.44 198 ALA A N 1
ATOM 1484 C CA . ALA A 1 198 ? 30.838 7.261 16.406 1.00 50.44 198 ALA A CA 1
ATOM 1485 C C . ALA A 1 198 ? 30.236 7.784 17.713 1.00 50.44 198 ALA A C 1
ATOM 1487 O O . ALA A 1 198 ? 29.351 8.641 17.710 1.00 50.44 198 ALA A O 1
ATOM 1488 N N . TRP A 1 199 ? 30.738 7.231 18.810 1.00 46.47 199 TRP A N 1
ATOM 1489 C CA . TRP A 1 199 ? 30.314 7.445 20.191 1.00 46.47 199 TRP A CA 1
ATOM 1490 C C . TRP A 1 199 ? 28.976 6.811 20.614 1.00 46.47 199 TRP A C 1
ATOM 1492 O O . TRP A 1 199 ? 29.013 6.116 21.621 1.00 46.47 199 TRP A O 1
ATOM 1502 N N . ASP A 1 200 ? 27.879 6.894 19.843 1.00 46.72 200 ASP A 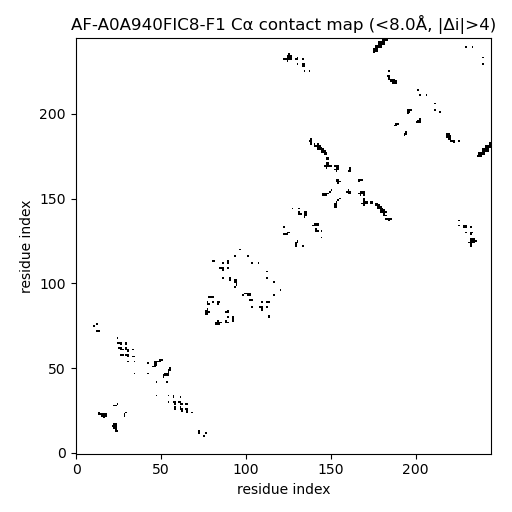N 1
ATOM 1503 C CA . ASP A 1 200 ? 26.546 6.412 20.300 1.00 46.72 200 ASP A CA 1
ATOM 1504 C C . AS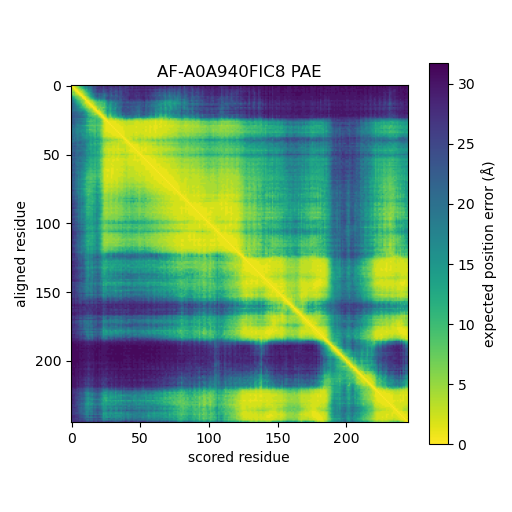P A 1 200 ? 25.714 5.625 19.245 1.00 46.72 200 ASP A C 1
ATOM 1506 O O . ASP A 1 200 ? 24.485 5.570 19.319 1.00 46.72 200 ASP A O 1
ATOM 1510 N N . GLY A 1 201 ? 26.349 5.028 18.224 1.00 55.22 201 GLY A N 1
ATOM 1511 C CA . GLY A 1 201 ? 25.670 4.337 17.110 1.00 55.22 201 GLY A CA 1
ATOM 1512 C C . GLY A 1 201 ? 25.730 2.798 17.099 1.00 55.22 201 GLY A C 1
ATOM 1513 O O . GLY A 1 201 ? 26.124 2.144 18.058 1.00 55.22 201 GLY A O 1
ATOM 1514 N N . LEU A 1 202 ? 25.361 2.214 15.949 1.00 48.19 202 LEU A N 1
ATOM 1515 C CA . LEU A 1 202 ? 25.184 0.769 15.685 1.00 48.19 202 LEU A CA 1
ATOM 1516 C C . LEU A 1 202 ? 26.429 -0.127 15.880 1.00 48.19 202 LEU A C 1
ATOM 1518 O O . LEU A 1 202 ? 26.311 -1.345 15.772 1.00 48.19 202 LEU A O 1
ATOM 1522 N N . ALA A 1 203 ? 27.601 0.443 16.169 1.00 52.38 203 ALA A N 1
ATOM 1523 C CA . ALA A 1 203 ? 28.859 -0.270 16.381 1.00 52.38 203 ALA A CA 1
ATOM 1524 C C . ALA A 1 203 ? 29.375 -0.015 17.809 1.00 52.38 203 ALA A C 1
ATOM 1526 O O . ALA A 1 203 ? 30.189 0.875 18.045 1.00 52.38 203 ALA A O 1
ATOM 1527 N N . GLY A 1 204 ? 28.853 -0.779 18.772 1.00 53.75 204 GLY A N 1
ATOM 1528 C CA . GLY A 1 204 ? 29.304 -0.749 20.168 1.00 53.75 204 GLY A CA 1
ATOM 1529 C C . GLY A 1 204 ? 30.641 -1.471 20.385 1.00 53.75 204 GLY A C 1
ATOM 1530 O O . GLY A 1 204 ? 31.088 -2.237 19.532 1.00 53.75 204 GLY A O 1
ATOM 1531 N N . TRP A 1 205 ? 31.244 -1.258 21.560 1.00 48.97 205 TRP A N 1
ATOM 1532 C CA . TRP A 1 205 ? 32.601 -1.690 21.947 1.00 48.97 205 TRP A CA 1
ATOM 1533 C C . TRP A 1 205 ? 32.916 -3.196 21.845 1.00 48.97 205 TRP A C 1
ATOM 1535 O O . TRP A 1 205 ? 34.084 -3.560 21.915 1.00 48.97 205 TRP A O 1
ATOM 1545 N N . ASP A 1 206 ? 31.925 -4.053 21.596 1.00 55.94 206 ASP A N 1
ATOM 1546 C CA . ASP A 1 206 ? 32.077 -5.514 21.595 1.00 55.94 206 ASP A CA 1
ATOM 1547 C C . ASP A 1 206 ? 31.508 -6.199 20.337 1.00 55.94 206 ASP A C 1
ATOM 1549 O O . ASP A 1 206 ? 31.280 -7.412 20.323 1.00 55.94 206 ASP A O 1
ATOM 1553 N N . GLN A 1 207 ? 31.257 -5.454 19.253 1.00 55.44 207 GLN A N 1
ATOM 1554 C CA . GLN A 1 207 ? 30.832 -6.076 17.997 1.00 55.44 207 GLN A CA 1
ATOM 1555 C C . GLN A 1 207 ? 32.028 -6.596 17.193 1.00 55.44 207 GLN A C 1
ATOM 1557 O O . GLN A 1 207 ? 32.965 -5.868 16.871 1.00 55.44 207 GLN A O 1
ATOM 1562 N N . SER A 1 208 ? 31.977 -7.882 16.832 1.00 54.12 208 SER A N 1
ATOM 1563 C CA . SER A 1 208 ? 32.959 -8.472 15.920 1.00 54.12 208 SER A CA 1
ATOM 1564 C C . SER A 1 208 ? 32.929 -7.767 14.557 1.00 54.12 208 SER A C 1
ATOM 1566 O O . SER A 1 208 ? 31.873 -7.347 14.083 1.00 54.12 208 SER A O 1
ATOM 1568 N N . PHE A 1 209 ? 34.079 -7.705 13.882 1.00 53.47 209 PHE A N 1
ATOM 1569 C CA . PHE A 1 209 ? 34.209 -7.170 12.520 1.00 53.47 209 PHE A CA 1
ATOM 1570 C C . PHE A 1 209 ? 33.187 -7.767 11.525 1.00 53.47 209 PHE A C 1
ATOM 1572 O O . PHE A 1 209 ? 32.771 -7.096 10.583 1.00 53.47 209 PHE A O 1
ATOM 1579 N N . LEU A 1 210 ? 32.738 -9.009 11.751 1.00 50.97 210 LEU A N 1
ATOM 1580 C CA . LEU A 1 210 ? 31.695 -9.659 10.953 1.00 50.97 210 LEU A CA 1
ATOM 1581 C C . LEU A 1 210 ? 30.301 -9.059 11.202 1.00 50.97 210 LEU A C 1
ATOM 1583 O O . LEU A 1 210 ? 29.610 -8.749 10.238 1.00 50.97 210 LEU A O 1
ATOM 1587 N N . GLY A 1 211 ? 29.929 -8.807 12.462 1.00 54.69 211 GLY A N 1
ATOM 1588 C CA . GLY A 1 211 ? 28.666 -8.136 12.803 1.00 54.69 211 GLY A CA 1
ATOM 1589 C C . GLY A 1 211 ? 28.603 -6.694 12.284 1.00 54.69 211 GLY A C 1
ATOM 1590 O O . GLY A 1 211 ? 27.563 -6.249 11.805 1.00 54.69 211 GLY A O 1
ATOM 1591 N N . PHE A 1 212 ? 29.747 -6.004 12.274 1.00 57.47 212 PHE A N 1
ATOM 1592 C CA . PHE A 1 212 ? 29.899 -4.679 11.665 1.00 57.47 212 PHE A CA 1
ATOM 1593 C C . PHE A 1 212 ? 29.674 -4.700 10.141 1.00 57.47 212 PHE A C 1
ATOM 1595 O O . PHE A 1 212 ? 28.976 -3.849 9.591 1.00 57.47 212 PHE A O 1
ATOM 1602 N N . ASN A 1 213 ? 30.237 -5.693 9.448 1.00 57.09 213 ASN A N 1
ATOM 1603 C CA . ASN A 1 213 ? 30.086 -5.852 8.002 1.00 57.09 213 ASN A CA 1
ATOM 1604 C C . ASN A 1 213 ? 28.650 -6.232 7.603 1.00 57.09 213 ASN A C 1
ATOM 1606 O O . ASN A 1 213 ? 28.152 -5.759 6.583 1.00 57.09 213 ASN A O 1
ATOM 1610 N N . ASP A 1 214 ? 27.962 -7.037 8.412 1.00 59.03 214 ASP A N 1
ATOM 1611 C CA . ASP A 1 214 ? 26.564 -7.401 8.166 1.00 59.03 214 ASP A CA 1
ATOM 1612 C C . ASP A 1 214 ? 25.613 -6.210 8.378 1.00 59.03 214 ASP A C 1
ATOM 1614 O O . ASP A 1 214 ? 24.735 -5.982 7.544 1.00 59.03 214 ASP A O 1
ATOM 1618 N N . ALA A 1 215 ? 25.850 -5.376 9.399 1.00 58.09 215 ALA A N 1
ATOM 1619 C CA . ALA A 1 215 ? 25.099 -4.136 9.626 1.00 58.09 215 ALA A CA 1
ATOM 1620 C C . ALA A 1 215 ? 25.303 -3.087 8.512 1.00 58.09 215 ALA A C 1
ATOM 1622 O O . ALA A 1 215 ? 24.385 -2.335 8.179 1.00 58.09 215 ALA A O 1
ATOM 1623 N N . LEU A 1 216 ? 26.491 -3.042 7.899 1.00 58.00 216 LEU A N 1
ATOM 1624 C CA . LEU A 1 216 ? 26.750 -2.207 6.720 1.00 58.00 216 LEU A CA 1
ATOM 1625 C C . LEU A 1 216 ? 26.081 -2.768 5.461 1.00 58.00 216 LEU A C 1
ATOM 1627 O O . LEU A 1 216 ? 25.505 -2.012 4.681 1.00 58.00 216 LEU A O 1
ATOM 1631 N N . ARG A 1 217 ? 26.106 -4.090 5.265 1.00 57.56 217 ARG A N 1
ATOM 1632 C CA . ARG A 1 217 ? 25.433 -4.751 4.136 1.00 57.56 217 ARG A CA 1
ATOM 1633 C C . ARG A 1 217 ? 23.920 -4.579 4.181 1.00 57.56 217 ARG A C 1
ATOM 1635 O O . ARG A 1 217 ? 23.324 -4.387 3.128 1.00 57.56 217 ARG A O 1
ATOM 1642 N N . SER A 1 218 ? 23.310 -4.574 5.367 1.00 56.31 218 SER A N 1
ATOM 1643 C CA . SER A 1 218 ? 21.874 -4.301 5.514 1.00 56.31 218 SER A CA 1
ATOM 1644 C C . SER A 1 218 ? 21.475 -2.863 5.161 1.00 56.31 218 SER A C 1
ATOM 1646 O O . SER A 1 218 ? 20.292 -2.595 4.987 1.00 56.31 218 SER A O 1
ATOM 1648 N N . GLN A 1 219 ? 22.436 -1.939 5.034 1.00 55.09 219 GLN A N 1
ATOM 1649 C CA . GLN A 1 219 ? 22.203 -0.547 4.619 1.00 55.09 219 GLN A CA 1
ATOM 1650 C C . GLN A 1 219 ? 22.445 -0.310 3.117 1.00 55.09 219 GLN A C 1
ATOM 1652 O O . GLN A 1 219 ? 22.203 0.785 2.602 1.00 55.09 219 GLN A O 1
ATOM 1657 N N . ILE A 1 220 ? 22.930 -1.318 2.386 1.00 60.47 220 ILE A N 1
ATOM 1658 C CA . ILE A 1 220 ? 23.103 -1.242 0.934 1.00 60.47 220 ILE A CA 1
ATOM 1659 C C . ILE A 1 220 ? 21.829 -1.769 0.283 1.00 60.47 220 ILE A C 1
ATOM 1661 O O . ILE A 1 220 ? 21.540 -2.960 0.348 1.00 60.47 220 ILE A O 1
ATOM 1665 N N . THR A 1 221 ? 21.083 -0.889 -0.383 1.00 67.19 221 THR A N 1
ATOM 1666 C CA . THR A 1 221 ? 19.945 -1.298 -1.213 1.00 67.19 221 THR A CA 1
ATOM 1667 C C . THR A 1 221 ? 20.457 -2.150 -2.382 1.00 67.19 221 THR A C 1
ATOM 1669 O O . THR A 1 221 ? 21.213 -1.635 -3.209 1.00 67.19 221 THR A O 1
ATOM 1672 N N . PRO A 1 222 ? 20.091 -3.442 -2.474 1.00 73.38 222 PRO A N 1
ATOM 1673 C CA . PRO A 1 222 ? 20.641 -4.324 -3.495 1.00 73.38 222 PRO A CA 1
ATOM 1674 C C . PRO A 1 222 ? 20.032 -4.047 -4.875 1.00 73.38 222 PRO A C 1
ATOM 1676 O O . PRO A 1 222 ? 18.877 -3.635 -4.993 1.00 73.38 222 PRO A O 1
ATOM 1679 N N . ASP A 1 223 ? 20.784 -4.365 -5.936 1.00 81.19 223 ASP A N 1
ATOM 1680 C CA . ASP A 1 223 ? 20.316 -4.256 -7.328 1.00 81.19 223 ASP A CA 1
ATOM 1681 C C . ASP A 1 223 ? 19.025 -5.064 -7.571 1.00 81.19 223 ASP A C 1
ATOM 1683 O O . ASP A 1 223 ? 18.220 -4.702 -8.428 1.00 81.19 223 ASP A O 1
ATOM 1687 N N . SER A 1 224 ? 18.793 -6.133 -6.793 1.00 79.69 224 SER A N 1
ATOM 1688 C CA . SER A 1 224 ? 17.578 -6.955 -6.860 1.00 79.69 224 SER A CA 1
ATOM 1689 C C . SER A 1 224 ? 16.300 -6.135 -6.691 1.00 79.69 224 SER A C 1
ATOM 1691 O O . SER A 1 224 ? 15.316 -6.434 -7.355 1.00 79.69 224 SER A O 1
ATOM 1693 N N . VAL A 1 225 ? 16.327 -5.041 -5.919 1.00 77.56 225 VAL A N 1
ATOM 1694 C CA . VAL A 1 225 ? 15.163 -4.153 -5.750 1.00 77.56 225 VAL A CA 1
ATOM 1695 C C . VAL A 1 225 ? 14.741 -3.520 -7.081 1.00 77.56 225 VAL A C 1
ATOM 1697 O O . VAL A 1 225 ? 13.549 -3.331 -7.321 1.00 77.56 225 VAL A O 1
ATOM 1700 N N . VAL A 1 226 ? 15.692 -3.230 -7.978 1.00 84.56 226 VAL A N 1
ATOM 1701 C CA . VAL A 1 226 ? 15.387 -2.716 -9.323 1.00 84.56 226 VAL A CA 1
ATOM 1702 C C . VAL A 1 226 ? 14.715 -3.796 -10.162 1.00 84.56 226 VAL A C 1
ATOM 1704 O O . VAL A 1 226 ? 13.674 -3.541 -10.765 1.00 84.56 226 VAL A O 1
ATOM 1707 N N . TYR A 1 227 ? 15.269 -5.009 -10.180 1.00 89.19 227 TYR A N 1
ATOM 1708 C CA . TYR A 1 227 ? 14.692 -6.124 -10.934 1.00 89.19 227 TYR A CA 1
ATOM 1709 C C . TYR A 1 227 ? 13.301 -6.507 -10.421 1.00 89.19 227 TYR A C 1
ATOM 1711 O O . TYR A 1 227 ? 12.400 -6.728 -11.227 1.00 89.19 227 TYR A O 1
ATOM 1719 N N . ASP A 1 228 ? 13.092 -6.510 -9.106 1.00 84.75 228 ASP A N 1
ATOM 1720 C CA . ASP A 1 228 ? 11.791 -6.776 -8.490 1.00 84.75 228 ASP A CA 1
ATOM 1721 C C . ASP A 1 228 ? 10.767 -5.698 -8.858 1.00 84.75 228 ASP A C 1
ATOM 1723 O O . ASP A 1 228 ? 9.621 -6.017 -9.178 1.00 84.75 228 ASP A O 1
ATOM 1727 N N . ALA A 1 229 ? 11.176 -4.424 -8.886 1.00 84.62 229 ALA A N 1
ATOM 1728 C CA . ALA A 1 229 ? 10.313 -3.328 -9.317 1.00 84.62 229 ALA A CA 1
ATOM 1729 C C . ALA A 1 229 ? 9.924 -3.443 -10.798 1.00 84.62 229 ALA A C 1
ATOM 1731 O O . ALA A 1 229 ? 8.766 -3.214 -11.141 1.00 84.62 229 ALA A O 1
ATOM 1732 N N . ILE A 1 230 ? 10.862 -3.831 -11.669 1.00 90.62 230 ILE A N 1
ATOM 1733 C CA . ILE A 1 230 ? 10.599 -4.064 -13.096 1.00 90.62 230 ILE A CA 1
ATOM 1734 C C . ILE A 1 230 ? 9.658 -5.256 -13.275 1.00 90.62 230 ILE A C 1
ATOM 1736 O O . ILE A 1 230 ? 8.658 -5.151 -13.983 1.00 90.62 230 ILE A O 1
ATOM 1740 N N . ASN A 1 231 ? 9.940 -6.377 -12.611 1.00 89.38 231 ASN A N 1
ATOM 1741 C CA . ASN A 1 231 ? 9.124 -7.586 -12.695 1.00 89.38 231 ASN A CA 1
ATOM 1742 C C . ASN A 1 231 ? 7.704 -7.367 -12.165 1.00 89.38 231 ASN A C 1
ATOM 1744 O O . ASN A 1 231 ? 6.769 -7.947 -12.702 1.00 89.38 231 ASN A O 1
ATOM 1748 N N . ALA A 1 232 ? 7.526 -6.499 -11.168 1.00 84.00 232 ALA A N 1
ATOM 1749 C CA . ALA A 1 232 ? 6.211 -6.172 -10.628 1.00 84.00 232 ALA A CA 1
ATOM 1750 C C . ALA A 1 232 ? 5.313 -5.385 -11.600 1.00 84.00 232 ALA A C 1
ATOM 1752 O O . ALA A 1 232 ? 4.099 -5.369 -11.406 1.00 84.00 232 ALA A O 1
ATOM 1753 N N . VAL A 1 233 ? 5.882 -4.706 -12.605 1.00 89.38 233 VAL A N 1
ATOM 1754 C CA . VAL A 1 233 ? 5.120 -3.823 -13.511 1.00 89.38 233 VAL A CA 1
ATOM 1755 C C . VAL A 1 233 ? 5.224 -4.186 -14.981 1.00 89.38 233 VAL A C 1
ATOM 1757 O O . VAL A 1 233 ? 4.440 -3.668 -15.773 1.00 89.38 233 VAL A O 1
ATOM 1760 N N . LYS A 1 234 ? 6.176 -5.025 -15.392 1.00 90.81 234 LYS A N 1
ATOM 1761 C CA . LYS A 1 234 ? 6.282 -5.445 -16.793 1.00 90.81 234 LYS A CA 1
ATOM 1762 C C . LYS A 1 234 ? 5.096 -6.347 -17.178 1.00 90.81 234 LYS A C 1
ATOM 1764 O O . LYS A 1 234 ? 4.572 -7.059 -16.322 1.00 90.81 234 LYS A O 1
ATOM 1769 N N . PRO A 1 235 ? 4.679 -6.366 -18.455 1.00 89.62 235 PRO A N 1
ATOM 1770 C CA . PRO A 1 235 ? 3.767 -7.395 -18.932 1.00 89.62 235 PRO A CA 1
ATOM 1771 C C . PRO A 1 235 ? 4.403 -8.785 -18.814 1.00 89.62 235 PRO A C 1
ATOM 1773 O O . PRO A 1 235 ? 5.611 -8.955 -19.015 1.00 89.62 235 PRO A O 1
ATOM 1776 N N . GLU A 1 236 ? 3.578 -9.794 -18.556 1.00 88.94 236 GLU A N 1
ATOM 1777 C CA . GLU A 1 236 ? 4.015 -11.183 -18.661 1.00 88.94 236 GLU A CA 1
ATOM 1778 C C . GLU A 1 236 ? 4.423 -11.524 -20.100 1.00 88.94 236 GLU A C 1
ATOM 1780 O O . GLU A 1 236 ? 3.865 -10.999 -21.064 1.00 88.94 236 GLU A O 1
ATOM 1785 N N . GLY A 1 237 ? 5.428 -12.389 -20.252 1.00 88.75 237 GLY A N 1
ATOM 1786 C CA . GLY A 1 237 ? 5.966 -12.767 -21.566 1.00 88.75 237 GLY A CA 1
ATOM 1787 C C . GLY A 1 237 ? 6.869 -11.721 -22.237 1.00 88.75 237 GLY A C 1
ATOM 1788 O O . GLY A 1 237 ? 7.382 -11.988 -23.318 1.00 88.75 237 GLY A O 1
ATOM 1789 N N . VAL A 1 238 ? 7.113 -10.569 -21.598 1.00 92.06 238 VAL A N 1
ATOM 1790 C CA . VAL A 1 238 ? 8.069 -9.550 -22.068 1.00 92.06 238 VAL A CA 1
ATOM 1791 C C . VAL A 1 238 ? 9.429 -9.727 -21.391 1.00 92.06 238 VAL A C 1
ATOM 1793 O O . VAL A 1 238 ? 9.522 -9.911 -20.168 1.00 92.06 238 VAL A O 1
ATOM 1796 N N . THR A 1 239 ? 10.501 -9.629 -22.176 1.00 94.12 239 THR A N 1
ATOM 1797 C CA . THR A 1 239 ? 11.882 -9.569 -21.682 1.00 94.12 239 THR A CA 1
ATOM 1798 C C . THR A 1 239 ? 12.307 -8.115 -21.534 1.00 94.12 239 THR A C 1
ATOM 1800 O O . THR A 1 239 ? 12.218 -7.335 -22.475 1.00 94.12 239 THR A O 1
ATOM 1803 N N . VAL A 1 240 ? 12.788 -7.739 -20.350 1.00 95.19 240 VAL A N 1
ATOM 1804 C CA . VAL A 1 240 ? 13.339 -6.403 -20.106 1.00 95.19 240 VAL A CA 1
ATOM 1805 C C . VAL A 1 240 ? 14.816 -6.549 -19.772 1.00 95.19 240 VAL A C 1
ATOM 1807 O O . VAL A 1 240 ? 15.169 -7.120 -18.742 1.00 95.19 240 VAL A O 1
ATOM 1810 N N . TRP A 1 241 ? 15.672 -6.047 -20.653 1.00 95.12 241 TRP A N 1
ATOM 1811 C CA . TRP A 1 241 ? 17.115 -5.999 -20.464 1.00 95.12 241 TRP A CA 1
ATOM 1812 C C . TRP A 1 241 ? 17.478 -4.753 -19.669 1.00 95.12 241 TRP A C 1
ATOM 1814 O O . TRP A 1 241 ? 17.036 -3.654 -20.002 1.00 95.12 241 TRP A O 1
ATOM 1824 N N . VAL A 1 242 ? 18.278 -4.913 -18.618 1.00 94.44 242 VAL A N 1
ATOM 1825 C CA . VAL A 1 242 ? 18.593 -3.823 -17.690 1.00 94.44 242 VAL A CA 1
ATOM 1826 C C . VAL A 1 242 ? 20.083 -3.528 -17.721 1.00 94.44 242 VAL A C 1
ATOM 1828 O O . VAL A 1 242 ? 20.907 -4.417 -17.516 1.00 94.44 242 VAL A O 1
ATOM 1831 N N . GLN A 1 243 ? 20.420 -2.262 -17.930 1.00 93.50 243 GLN A N 1
ATOM 1832 C CA . GLN A 1 243 ? 21.751 -1.718 -17.722 1.00 93.50 243 GLN A CA 1
ATOM 1833 C C . GLN A 1 243 ? 21.726 -0.832 -16.476 1.00 93.50 243 GLN A C 1
ATOM 1835 O O . GLN A 1 243 ? 21.009 0.169 -16.430 1.00 93.50 243 GLN A O 1
ATOM 1840 N N . LEU A 1 244 ? 22.521 -1.206 -15.476 1.00 87.62 244 LEU A N 1
ATOM 1841 C CA . LEU A 1 244 ? 22.724 -0.415 -14.266 1.00 87.62 244 LEU A CA 1
ATOM 1842 C C . LEU A 1 244 ? 24.025 0.382 -14.385 1.00 87.62 244 LEU A C 1
ATOM 1844 O O . LEU A 1 244 ? 25.082 -0.212 -14.612 1.00 87.62 244 LEU A O 1
ATOM 1848 N N . SER A 1 245 ? 23.939 1.701 -14.216 1.00 80.00 245 SER A N 1
ATOM 1849 C CA . SER A 1 245 ? 25.083 2.627 -14.177 1.00 80.00 245 SER A CA 1
ATOM 1850 C C . SER A 1 245 ? 25.358 3.147 -12.774 1.00 80.00 245 SER A C 1
ATOM 1852 O O . SER A 1 245 ? 24.364 3.450 -12.069 1.00 80.00 245 SER A O 1
#

Secondary structure (DSSP, 8-state):
------S-TTSSPPPPPPTTS--TTSHHHHHHHHHHHS-TTSS-HHHHSTTSHHHHHHHHHHHHHHHHHHHHHHHHHHTSTTT--SHHHHHHHHHHHHTTSSPPPTT--HHHHHHHHHHHHT---SSHHHHHHHHHHHHSSPPEEE-TT-HHHH--TTSS--TTSS-PPP-TT-TTEEEEEEPPPPPSS-TT-----TTTSS--TT--HHHHHHHHHTTS--THHHHHHHHHHSPTT-EEEEEE-

Radius of gyration: 30.78 Å; Cα contacts (8 Å, |Δi|>4):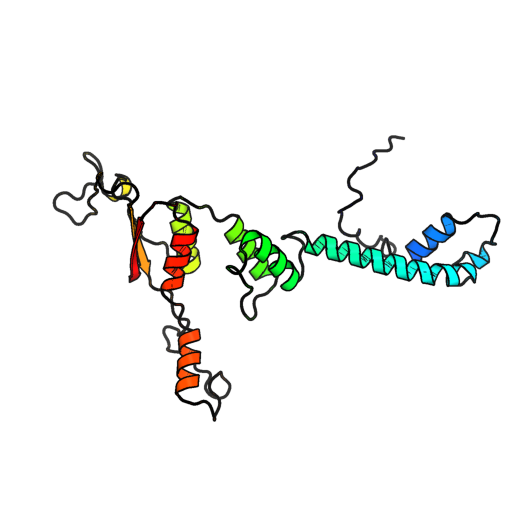 272; chains: 1; bounding box: 80×32×84 Å

Mean predicted aligned error: 14.25 Å

Solvent-accessible surface area (backbone atoms only — not comparable to full-atom values): 14570 Å² total; per-residue (Å²): 136,85,82,80,81,71,91,64,84,86,77,67,76,82,65,73,57,44,99,84,71,50,48,71,65,32,36,68,51,39,25,53,52,54,57,70,72,44,70,72,87,82,53,57,70,70,32,63,34,92,88,13,70,55,29,58,61,41,38,59,55,14,41,53,52,26,52,50,51,52,50,54,50,51,52,61,27,43,74,36,81,92,52,31,75,45,59,67,38,47,44,54,55,34,31,76,78,47,47,85,79,56,69,84,58,93,90,60,49,43,68,59,48,45,50,51,50,52,52,63,75,66,49,60,55,58,41,74,63,27,46,37,52,54,43,21,70,73,62,76,47,72,49,52,75,40,43,35,72,36,49,92,56,22,26,40,91,100,50,74,53,44,75,97,48,94,62,49,78,51,39,77,90,45,75,58,42,36,40,36,40,38,69,59,56,74,38,76,50,41,100,85,47,64,84,67,43,74,99,82,37,97,71,55,102,81,63,51,74,66,59,54,51,52,59,52,53,75,46,44,54,57,68,61,60,56,54,52,54,46,64,74,18,51,45,86,93,49,50,73,47,76,46,76,90

Sequence (245 aa):
MSSTYSPNFLFEPPPAPSSDGSIPFGPDDFASRIIQLLPQAWFNDAAKAPGGNLWAIVSGFATSDADIYTRIGALGRSLRLNSAETLEDLAVIAKDFFGASLPPLDGESPDAYRNRIGLRLFLPGGTRDALRVALTRLLGQAPVIVEPWNPGDCGAWDGPLGWDGPGLWGDLDLPWQGFVQTKRPSSSIAADGPVIGAWDGLAGWDQSFLGFNDALRSQITPDSVVYDAINAVKPEGVTVWVQLS

pLDDT: mean 77.85, std 18.02, range [32.03, 95.5]